Protein AF-A0A925D6T6-F1 (afdb_monomer_lite)

pLDDT: mean 93.64, std 7.79, range [39.62, 98.44]

Sequence (193 aa):
DYVAMVPNRDTLIVTGTEDEHGLEIMAKIAEDSHDKPRPISTVALRLEGDEWMPWLPPRSSPSFAKLHELRLRTVGAEYNDQKELLDEVHAATKAGLYVAQFNAMQNKASGQVTSYSVWSEGLDILLPQTDSIFFFRPKGAKEGEIVAGGSWDHVQQIVGNLMEPTGTYPERYLVRDFPSDYQLEAIGRQIEP

Secondary structure (DSSP, 8-state):
-EEEEEEETTEEEEEETT-HHHHHHHHHHHHHHHTSSSEEEEEEEEEETTEEEE----TTSTTHHHHHHHHHHHHHHHHHHHHHHHHHHHHHHT---EEPPPEEEE-TTT--EEEEEEEETT--EEEEP-SEEEEEEE-SSS-EEEEEEEEHHHHHHHHGGG-EE-S-SS-EEEE-SPPPHHHHHHH-B----

Structure (mmCIF, N/CA/C/O backbone):
data_AF-A0A925D6T6-F1
#
_entry.id   AF-A0A925D6T6-F1
#
loop_
_atom_site.group_PDB
_atom_site.id
_atom_site.type_symbol
_atom_site.label_atom_id
_atom_site.label_alt_id
_atom_site.label_comp_id
_atom_site.label_asym_id
_atom_site.label_entity_id
_atom_site.label_seq_id
_atom_site.pdbx_PDB_ins_code
_atom_site.Cartn_x
_atom_site.Cartn_y
_atom_site.Cartn_z
_atom_site.occupancy
_atom_site.B_iso_or_equiv
_atom_site.auth_seq_id
_atom_site.auth_comp_id
_atom_site.auth_asym_id
_atom_site.auth_atom_id
_atom_site.pdbx_PDB_model_num
ATOM 1 N N . ASP A 1 1 ? -20.822 -7.751 12.364 1.00 88.69 1 ASP A N 1
ATOM 2 C CA . ASP A 1 1 ? -19.677 -8.681 12.271 1.00 88.69 1 ASP A CA 1
ATOM 3 C C . ASP A 1 1 ? -18.636 -8.365 13.327 1.00 88.69 1 ASP A C 1
ATOM 5 O O . ASP A 1 1 ? -18.693 -7.288 13.920 1.00 88.69 1 ASP A O 1
ATOM 9 N N . TYR A 1 2 ? -17.714 -9.293 13.580 1.00 93.12 2 TYR A N 1
ATOM 10 C CA . TYR A 1 2 ? -16.589 -9.061 14.485 1.00 93.12 2 TYR A CA 1
ATOM 11 C C . TYR A 1 2 ? -15.352 -8.634 13.707 1.00 93.12 2 TYR A C 1
ATOM 13 O O . TYR A 1 2 ? -15.061 -9.165 12.633 1.00 93.12 2 TYR A O 1
ATOM 21 N N . VAL A 1 3 ? -14.616 -7.700 14.295 1.00 96.88 3 VAL A N 1
ATOM 22 C CA . VAL A 1 3 ? -13.279 -7.311 13.864 1.00 96.88 3 VAL A CA 1
ATOM 23 C C . VAL A 1 3 ? -12.301 -7.577 14.999 1.00 96.88 3 VAL A C 1
ATOM 25 O O . VAL A 1 3 ? -12.633 -7.382 16.171 1.00 96.88 3 VAL A O 1
ATOM 28 N N . ALA A 1 4 ? -11.112 -8.055 14.655 1.00 97.62 4 ALA A N 1
ATOM 29 C CA . ALA A 1 4 ? -10.051 -8.370 15.593 1.00 97.62 4 ALA A CA 1
ATOM 30 C C . ALA A 1 4 ? -8.719 -7.739 15.173 1.00 97.62 4 ALA A C 1
ATOM 32 O O . ALA A 1 4 ? -8.470 -7.497 13.992 1.00 97.62 4 ALA A O 1
ATOM 33 N N . MET A 1 5 ? -7.846 -7.504 16.151 1.00 97.75 5 MET A N 1
ATOM 34 C CA . MET A 1 5 ? -6.446 -7.131 15.938 1.00 97.75 5 MET A CA 1
ATOM 35 C C . MET A 1 5 ? -5.533 -7.860 16.913 1.00 97.75 5 MET A C 1
ATOM 37 O O . MET A 1 5 ? -5.892 -8.071 18.076 1.00 97.75 5 MET A O 1
ATOM 41 N N . VAL A 1 6 ? -4.318 -8.153 16.450 1.00 96.69 6 VAL A N 1
ATOM 42 C CA . VAL A 1 6 ? -3.239 -8.735 17.257 1.00 96.69 6 VAL A CA 1
ATOM 43 C C . VAL A 1 6 ? -1.991 -7.848 17.130 1.00 96.69 6 VAL A C 1
ATOM 45 O O . VAL A 1 6 ? -1.026 -8.223 16.466 1.00 96.69 6 VAL A O 1
ATOM 48 N N . PRO A 1 7 ? -1.991 -6.639 17.726 1.00 96.62 7 PRO A N 1
ATOM 49 C CA . PRO A 1 7 ? -0.886 -5.679 17.602 1.00 96.62 7 PRO A CA 1
ATOM 50 C C . PRO A 1 7 ? 0.411 -6.174 18.256 1.00 96.62 7 PRO A C 1
ATOM 52 O O . PRO A 1 7 ? 1.504 -5.775 17.855 1.00 96.62 7 PRO A O 1
ATOM 55 N N . ASN A 1 8 ? 0.295 -7.058 19.251 1.00 95.31 8 ASN A N 1
ATOM 56 C CA . ASN A 1 8 ? 1.407 -7.670 19.968 1.00 95.31 8 ASN A CA 1
ATOM 57 C C . ASN A 1 8 ? 1.019 -9.089 20.422 1.00 95.31 8 ASN A C 1
ATOM 59 O O . ASN A 1 8 ? -0.161 -9.412 20.544 1.00 95.31 8 ASN A O 1
ATOM 63 N N . ARG A 1 9 ? 2.007 -9.938 20.713 1.00 92.88 9 ARG A N 1
ATOM 64 C CA . ARG A 1 9 ? 1.826 -11.361 21.069 1.00 92.88 9 ARG A CA 1
ATOM 65 C C . ARG A 1 9 ? 0.975 -11.618 22.316 1.00 92.88 9 ARG A C 1
ATOM 67 O O . ARG A 1 9 ? 0.532 -12.740 22.527 1.00 92.88 9 ARG A O 1
ATOM 74 N N . ASP A 1 10 ? 0.833 -10.618 23.177 1.00 93.69 10 ASP A N 1
ATOM 75 C CA . ASP A 1 10 ? 0.100 -10.679 24.443 1.00 93.69 10 ASP A CA 1
ATOM 76 C C . ASP A 1 10 ? -1.216 -9.888 24.404 1.00 93.69 10 ASP A C 1
ATOM 78 O O . ASP A 1 10 ? -1.888 -9.761 25.426 1.00 93.69 10 ASP A O 1
ATOM 82 N N . THR A 1 11 ? -1.584 -9.357 23.235 1.00 95.81 11 THR A N 1
ATOM 83 C CA . THR A 1 11 ? -2.709 -8.439 23.078 1.00 95.81 11 THR A CA 1
ATOM 84 C C . THR A 1 11 ? -3.598 -8.897 21.923 1.00 95.81 11 THR A C 1
ATOM 86 O O . THR A 1 11 ? -3.211 -8.806 20.762 1.00 95.81 11 THR A O 1
ATOM 89 N N . LEU A 1 12 ? -4.809 -9.355 22.249 1.00 96.56 12 LEU A N 1
ATOM 90 C CA . LEU A 1 12 ? -5.902 -9.593 21.302 1.00 96.56 12 LEU A CA 1
ATOM 91 C C . LEU A 1 12 ? -7.033 -8.618 21.623 1.00 96.56 12 LEU A C 1
ATOM 93 O O . LEU A 1 12 ? -7.502 -8.565 22.759 1.00 96.56 12 LEU A O 1
ATOM 97 N N . ILE A 1 13 ? -7.479 -7.872 20.618 1.00 97.44 13 ILE A N 1
ATOM 98 C CA . ILE A 1 13 ? -8.589 -6.925 20.738 1.00 97.44 13 ILE A CA 1
ATOM 99 C C . ILE A 1 13 ? -9.694 -7.390 19.802 1.00 97.44 13 ILE A C 1
ATOM 101 O O . ILE A 1 13 ? -9.408 -7.724 18.654 1.00 97.44 13 ILE A O 1
ATOM 105 N N . VAL A 1 14 ? -10.942 -7.394 20.270 1.00 97.12 14 VAL A N 1
ATOM 106 C CA . VAL A 1 14 ? -12.117 -7.747 19.465 1.00 97.12 14 VAL A CA 1
ATOM 107 C C . VAL A 1 14 ? -13.217 -6.724 19.722 1.00 97.12 14 VAL A C 1
ATOM 109 O O . VAL A 1 14 ? -13.480 -6.384 20.873 1.00 97.12 14 VAL A O 1
ATOM 112 N N . THR A 1 15 ? -13.860 -6.245 18.659 1.00 97.25 15 THR A N 1
ATOM 113 C CA . THR A 1 15 ? -15.058 -5.396 18.739 1.00 97.25 15 THR A CA 1
ATOM 114 C C . THR A 1 15 ? -16.014 -5.687 17.574 1.00 97.25 15 THR A C 1
ATOM 116 O O . THR A 1 15 ? -15.748 -6.560 16.743 1.00 97.25 15 THR A O 1
ATOM 119 N N . GLY A 1 16 ? -17.155 -4.999 17.526 1.00 95.56 16 GLY A N 1
ATOM 120 C CA . GLY A 1 16 ? -18.088 -5.042 16.403 1.00 95.56 16 GLY A CA 1
ATOM 121 C C . GLY A 1 16 ? -17.706 -4.064 15.290 1.00 95.56 16 GLY A C 1
ATOM 122 O O . GLY A 1 16 ? -17.254 -2.956 15.556 1.00 95.56 16 GLY A O 1
ATOM 123 N N . THR A 1 17 ? -17.959 -4.434 14.035 1.00 95.44 17 THR A N 1
ATOM 124 C CA . THR A 1 17 ? -17.740 -3.553 12.866 1.00 95.44 17 THR A CA 1
ATOM 125 C C . THR A 1 17 ? -18.601 -2.285 12.867 1.00 95.44 17 THR A C 1
ATOM 127 O O . THR A 1 17 ? -18.295 -1.350 12.137 1.00 95.44 17 THR A O 1
ATOM 130 N N . GLU A 1 18 ? -19.677 -2.263 13.656 1.00 94.75 18 GLU A N 1
ATOM 131 C CA . GLU A 1 18 ? -20.600 -1.127 13.812 1.00 94.75 18 GLU A CA 1
ATOM 132 C C . GLU A 1 18 ? -20.435 -0.406 15.164 1.00 94.75 18 GLU A C 1
ATOM 134 O O . GLU A 1 18 ? -21.135 0.566 15.441 1.00 94.75 18 GLU A O 1
ATOM 139 N N . ASP A 1 19 ? -19.519 -0.871 16.021 1.00 96.56 19 ASP A N 1
ATOM 140 C CA . ASP A 1 19 ? -19.234 -0.247 17.313 1.00 96.56 19 ASP A CA 1
ATOM 141 C C . ASP A 1 19 ? -18.120 0.792 17.156 1.00 96.56 19 ASP A C 1
ATOM 143 O O . ASP A 1 19 ? -16.947 0.511 17.394 1.00 96.56 19 ASP A O 1
ATOM 147 N N . GLU A 1 20 ? -18.485 2.004 16.734 1.00 96.38 20 GLU A N 1
ATOM 148 C CA . GLU A 1 20 ? -17.524 3.091 16.494 1.00 96.38 20 GLU A CA 1
ATOM 149 C C . GLU A 1 20 ? -16.677 3.434 17.727 1.00 96.38 20 GLU A C 1
ATOM 151 O O . GLU A 1 20 ? -15.479 3.685 17.605 1.00 96.38 20 GLU A O 1
ATOM 156 N N . HIS A 1 21 ? -17.258 3.389 18.929 1.00 96.88 21 HIS A N 1
ATOM 157 C CA . HIS A 1 21 ? -16.487 3.632 20.146 1.00 96.88 21 HIS A CA 1
ATOM 158 C C . HIS A 1 21 ? -15.506 2.486 20.422 1.00 96.88 21 HIS A C 1
ATOM 160 O O . HIS A 1 21 ? -14.351 2.711 20.787 1.00 96.88 21 HIS A O 1
ATOM 166 N N . GLY A 1 22 ? -15.939 1.246 20.193 1.00 97.75 22 GLY A N 1
ATOM 167 C CA . GLY A 1 22 ? -15.068 0.082 20.253 1.00 97.75 22 GLY A CA 1
ATOM 168 C C . GLY A 1 22 ? -13.936 0.128 19.220 1.00 97.75 22 GLY A C 1
ATOM 169 O O . GLY A 1 22 ? -12.813 -0.251 19.549 1.00 97.75 22 GLY A O 1
ATOM 170 N N . LEU A 1 23 ? -14.190 0.618 18.001 1.00 98.00 23 LEU A N 1
ATOM 171 C CA . LEU A 1 23 ? -13.171 0.796 16.958 1.00 98.00 23 LEU A CA 1
ATOM 172 C C . LEU A 1 23 ? -12.134 1.859 17.344 1.00 98.00 23 LEU A C 1
ATOM 174 O O . LEU A 1 23 ? -10.936 1.643 17.155 1.00 98.00 23 LEU A O 1
ATOM 178 N N . GLU A 1 24 ? -12.573 2.969 17.938 1.00 97.31 24 GLU A N 1
ATOM 179 C CA . GLU A 1 24 ? -11.687 4.011 18.464 1.00 97.31 24 GLU A CA 1
ATOM 180 C C . GLU A 1 24 ? -10.768 3.460 19.570 1.00 97.31 24 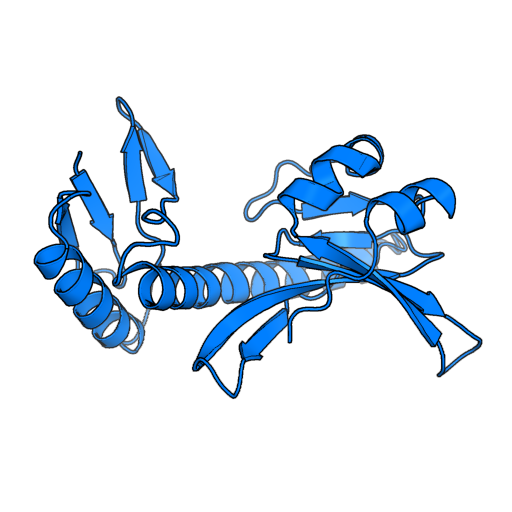GLU A C 1
ATOM 182 O O . GLU A 1 24 ? -9.545 3.631 19.524 1.00 97.31 24 GLU A O 1
ATOM 187 N N . ILE A 1 25 ? -11.340 2.737 20.541 1.00 97.62 25 ILE A N 1
ATOM 188 C CA . ILE A 1 25 ? -10.578 2.083 21.614 1.00 97.62 25 ILE A CA 1
ATOM 189 C C . ILE A 1 25 ? -9.607 1.052 21.031 1.00 97.62 25 ILE A C 1
ATOM 191 O O . ILE A 1 25 ? -8.443 1.005 21.434 1.00 97.62 25 ILE A O 1
ATOM 195 N N . MET A 1 26 ? -10.060 0.242 20.071 1.00 98.00 26 MET A N 1
ATOM 196 C CA . MET A 1 26 ? -9.231 -0.755 19.403 1.00 98.00 26 MET A CA 1
ATOM 197 C C . MET A 1 26 ? -8.020 -0.113 18.728 1.00 98.00 26 MET A C 1
ATOM 199 O O . MET A 1 26 ? -6.899 -0.568 18.950 1.00 98.00 26 MET A O 1
ATOM 203 N N . ALA A 1 27 ? -8.222 0.961 17.962 1.00 97.31 27 ALA A N 1
ATOM 204 C CA . ALA A 1 27 ? -7.141 1.675 17.295 1.00 97.31 27 ALA A CA 1
ATOM 205 C C . ALA A 1 27 ? -6.117 2.232 18.299 1.00 97.31 27 ALA A C 1
ATOM 207 O O . ALA A 1 27 ? -4.910 2.100 18.095 1.00 97.31 27 ALA A O 1
ATOM 208 N N . LYS A 1 28 ? -6.587 2.793 19.420 1.00 96.75 28 LYS A N 1
ATOM 209 C CA . LYS A 1 28 ? -5.717 3.309 20.485 1.00 96.75 28 LYS A CA 1
ATOM 210 C C . LYS A 1 28 ? -4.879 2.207 21.142 1.00 96.75 28 LYS A C 1
ATOM 212 O O . LYS A 1 28 ? -3.664 2.340 21.239 1.00 96.75 28 LYS A O 1
ATOM 217 N N . ILE A 1 29 ? -5.507 1.108 21.569 1.00 97.19 29 ILE A N 1
ATOM 218 C CA . ILE A 1 29 ? -4.793 -0.013 22.208 1.00 97.19 29 ILE A CA 1
ATOM 219 C C . ILE A 1 29 ? -3.803 -0.647 21.224 1.00 97.19 29 ILE A C 1
ATOM 221 O O . ILE A 1 29 ? -2.714 -1.060 21.632 1.00 97.19 29 ILE A O 1
ATOM 225 N N . ALA A 1 30 ? -4.170 -0.729 19.941 1.00 97.12 30 ALA A N 1
ATOM 226 C CA . ALA A 1 30 ? -3.310 -1.263 18.897 1.00 97.12 30 ALA A CA 1
ATOM 227 C C . ALA A 1 30 ? -2.051 -0.420 18.692 1.00 97.12 30 ALA A C 1
ATOM 229 O O . ALA A 1 30 ? -0.963 -0.989 18.663 1.00 97.12 30 ALA A O 1
ATOM 230 N N . GLU A 1 31 ? -2.183 0.906 18.629 1.00 95.56 31 GLU A N 1
ATOM 231 C CA . GLU A 1 31 ? -1.042 1.823 18.581 1.00 95.56 31 GLU A CA 1
ATOM 232 C C . GLU A 1 31 ? -0.125 1.643 19.799 1.00 95.56 31 GLU A C 1
ATOM 234 O O . GLU A 1 31 ? 1.043 1.289 19.641 1.00 95.56 31 GLU A O 1
ATOM 239 N N . ASP A 1 32 ? -0.678 1.763 21.009 1.00 95.25 32 ASP A N 1
ATOM 240 C CA . ASP A 1 32 ? 0.089 1.669 22.259 1.00 95.25 32 ASP A CA 1
ATOM 241 C C . ASP A 1 32 ? 0.795 0.306 22.421 1.00 95.25 32 ASP A C 1
ATOM 243 O O . ASP A 1 32 ? 1.836 0.186 23.073 1.00 95.25 32 ASP A O 1
ATOM 247 N N . SER A 1 33 ? 0.211 -0.764 21.875 1.00 93.81 33 SER A N 1
ATOM 248 C CA . SER A 1 33 ? 0.763 -2.120 21.975 1.00 93.81 33 SER A CA 1
ATOM 249 C C . SER A 1 33 ? 1.781 -2.436 20.884 1.00 93.81 33 SER A C 1
ATOM 251 O O . SER A 1 33 ? 2.671 -3.257 21.117 1.00 93.81 33 SER A O 1
ATOM 253 N N . HIS A 1 34 ? 1.679 -1.792 19.723 1.00 91.19 34 HIS A N 1
ATOM 254 C CA . H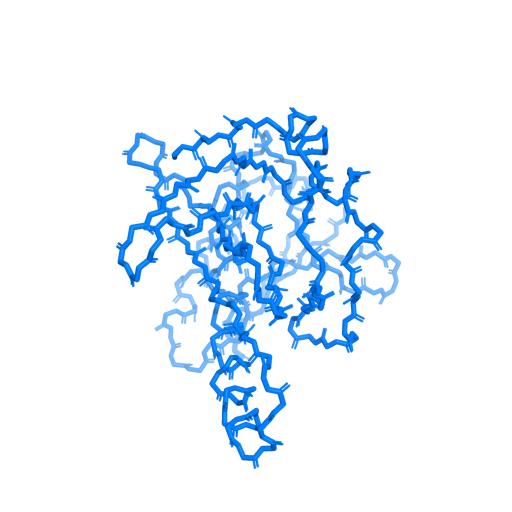IS A 1 34 ? 2.637 -1.940 18.631 1.00 91.19 34 HIS A CA 1
ATOM 255 C C . HIS A 1 34 ? 3.987 -1.282 18.954 1.00 91.19 34 HIS A C 1
ATOM 257 O O . HIS A 1 34 ? 5.028 -1.794 18.557 1.00 91.19 34 HIS A O 1
ATOM 263 N N . ASP A 1 35 ? 3.992 -0.219 19.762 1.00 90.94 35 ASP A N 1
ATOM 264 C CA . ASP A 1 35 ? 5.226 0.439 20.218 1.00 90.94 35 ASP A CA 1
ATOM 265 C C . ASP A 1 35 ? 6.017 -0.393 21.251 1.00 90.94 35 ASP A C 1
ATOM 267 O O . ASP A 1 35 ? 7.153 -0.068 21.615 1.00 90.94 35 ASP A O 1
ATOM 271 N N . LYS A 1 36 ? 5.439 -1.496 21.741 1.00 92.38 36 LYS A N 1
ATOM 272 C CA . LYS A 1 36 ? 6.116 -2.433 22.646 1.00 92.38 36 LYS A CA 1
ATOM 273 C C . LYS A 1 36 ? 7.005 -3.405 21.857 1.00 92.38 36 LYS A C 1
ATOM 275 O O . LYS A 1 36 ? 6.734 -3.698 20.696 1.00 92.38 36 LYS A O 1
ATOM 280 N N . PRO A 1 37 ? 8.039 -3.999 22.487 1.00 91.44 37 PRO A N 1
ATOM 281 C CA . PRO A 1 37 ? 8.914 -4.952 21.811 1.00 91.44 37 PRO A CA 1
ATOM 282 C C . PRO A 1 37 ? 8.155 -6.121 21.172 1.00 91.44 37 PRO A C 1
ATOM 284 O O . PRO A 1 37 ? 7.259 -6.694 21.794 1.00 91.44 37 PRO A O 1
ATOM 287 N N . ARG A 1 38 ? 8.620 -6.540 19.988 1.00 88.12 38 ARG A N 1
ATOM 288 C CA . ARG A 1 38 ? 8.058 -7.645 19.188 1.00 88.12 38 ARG A CA 1
ATOM 289 C C . ARG A 1 38 ? 6.590 -7.406 18.781 1.00 88.12 38 ARG A C 1
ATOM 291 O O . ARG A 1 38 ? 5.737 -8.228 19.133 1.00 88.12 38 ARG A O 1
ATOM 298 N N . PRO A 1 39 ? 6.293 -6.302 18.071 1.00 93.06 39 PRO A N 1
ATOM 299 C CA . PRO A 1 39 ? 4.977 -6.119 17.473 1.00 93.06 39 PRO A CA 1
ATOM 300 C C . PRO A 1 39 ? 4.658 -7.247 16.485 1.00 93.06 39 PRO A C 1
ATOM 302 O O . PRO A 1 39 ? 5.567 -7.904 15.976 1.00 93.06 39 PRO A O 1
ATOM 305 N N . ILE A 1 40 ? 3.366 -7.468 16.234 1.00 94.12 40 ILE A N 1
ATOM 306 C CA . ILE A 1 40 ? 2.891 -8.427 15.226 1.00 94.12 40 ILE A CA 1
ATOM 307 C C . ILE A 1 40 ? 2.229 -7.673 14.073 1.00 94.12 40 ILE A C 1
ATOM 309 O O . ILE A 1 40 ? 2.868 -7.450 13.055 1.00 94.12 40 ILE A O 1
ATOM 313 N N . SER A 1 41 ? 0.966 -7.263 14.210 1.00 95.50 41 SER A N 1
ATOM 314 C CA . SER A 1 41 ? 0.241 -6.603 13.123 1.00 95.50 41 SER A CA 1
ATOM 315 C C . SER A 1 41 ? -0.855 -5.698 13.659 1.00 95.50 41 SER A C 1
ATOM 317 O O . SER A 1 41 ? -1.675 -6.089 14.488 1.00 95.50 41 SER A O 1
ATOM 319 N N . THR A 1 42 ? -0.897 -4.480 13.140 1.00 96.50 42 THR A N 1
ATOM 320 C CA . THR A 1 42 ? -1.954 -3.497 13.396 1.00 96.50 42 THR A CA 1
ATOM 321 C C . THR A 1 42 ? -2.997 -3.467 12.277 1.00 96.50 42 THR A C 1
ATOM 323 O O . THR A 1 42 ? -3.773 -2.518 12.174 1.00 96.50 42 THR A O 1
ATOM 326 N N . VAL A 1 43 ? -3.033 -4.499 11.428 1.00 97.50 43 VAL A N 1
ATOM 327 C CA . VAL A 1 43 ? -4.092 -4.689 10.432 1.00 97.50 43 VAL A CA 1
ATOM 328 C C . VAL A 1 43 ? -5.337 -5.234 11.128 1.00 97.50 43 VAL A C 1
ATOM 330 O O . VAL A 1 43 ? -5.296 -6.292 11.756 1.00 97.50 43 VAL A O 1
ATOM 333 N N . ALA A 1 44 ? -6.451 -4.515 11.003 1.00 97.81 44 ALA A N 1
ATOM 334 C CA . ALA A 1 44 ? -7.751 -5.003 11.441 1.00 97.81 44 ALA A CA 1
ATOM 335 C C . ALA A 1 44 ? -8.218 -6.148 10.536 1.00 97.81 44 ALA A C 1
ATOM 337 O O . ALA A 1 44 ? -8.146 -6.047 9.310 1.00 97.81 44 ALA A O 1
ATOM 338 N N . LEU A 1 45 ? -8.710 -7.225 11.143 1.00 97.69 45 LEU A N 1
ATOM 339 C CA . LEU A 1 45 ? -9.216 -8.399 10.443 1.00 97.69 45 LEU A CA 1
ATOM 340 C C . LEU A 1 45 ? -10.706 -8.550 10.725 1.00 97.69 45 LEU A C 1
ATOM 342 O O . LEU A 1 45 ? -11.096 -8.609 11.889 1.00 97.69 45 LEU A O 1
ATOM 346 N N . ARG A 1 46 ? -11.538 -8.634 9.689 1.00 97.06 46 ARG A N 1
ATOM 347 C CA . ARG A 1 46 ? -12.963 -8.961 9.813 1.00 97.06 46 ARG A CA 1
ATOM 348 C C . ARG A 1 46 ? -13.167 -10.447 9.555 1.00 97.06 46 ARG A C 1
ATOM 350 O O . ARG A 1 46 ? -12.560 -10.998 8.642 1.00 97.06 46 ARG A O 1
ATOM 357 N N . LEU A 1 47 ? -14.033 -11.077 10.344 1.00 92.12 47 LEU A N 1
ATOM 358 C CA . LEU A 1 47 ? -14.455 -12.451 10.088 1.00 92.12 47 LEU A CA 1
ATOM 359 C C . LEU A 1 47 ? -15.477 -12.470 8.941 1.00 92.12 47 LEU A C 1
ATOM 361 O O . LEU A 1 47 ? -16.575 -11.928 9.082 1.00 92.12 47 LEU A O 1
ATOM 365 N N . GLU A 1 48 ? -15.115 -13.093 7.823 1.00 90.50 48 GLU A N 1
ATOM 366 C CA . GLU A 1 48 ? -15.971 -13.327 6.659 1.00 90.50 48 GLU A CA 1
ATOM 367 C C . GLU A 1 48 ? -16.153 -14.837 6.474 1.00 90.50 48 GLU A C 1
ATOM 369 O O . GLU A 1 48 ? -15.246 -15.542 6.043 1.00 90.50 48 GLU A O 1
ATOM 374 N N . GLY A 1 49 ? -17.327 -15.355 6.852 1.00 88.38 49 GLY A N 1
ATOM 375 C CA . GLY A 1 49 ? -17.529 -16.803 6.936 1.00 88.38 49 GLY A CA 1
ATOM 376 C C . GLY A 1 49 ? -16.671 -17.410 8.049 1.00 88.38 49 GLY A C 1
ATOM 377 O O . GLY A 1 49 ? -16.888 -17.113 9.224 1.00 88.38 49 GLY A O 1
ATOM 378 N N . ASP A 1 50 ? -15.723 -18.265 7.677 1.00 90.31 50 ASP A N 1
ATOM 379 C CA . ASP A 1 50 ? -14.730 -18.895 8.553 1.00 90.31 50 ASP A CA 1
ATOM 380 C C . ASP A 1 50 ? -13.308 -18.324 8.388 1.00 90.31 50 ASP A C 1
ATOM 382 O O . ASP A 1 50 ? -12.390 -18.765 9.084 1.00 90.31 50 ASP A O 1
ATOM 386 N N . GLU A 1 51 ? -13.126 -17.306 7.539 1.00 93.31 51 GLU A N 1
ATOM 387 C CA . GLU A 1 51 ? -11.826 -16.695 7.255 1.00 93.31 51 GLU A CA 1
ATOM 388 C C . GLU A 1 51 ? -11.698 -15.280 7.840 1.00 93.31 51 GLU A C 1
ATOM 390 O O . GLU A 1 51 ? -12.636 -14.480 7.850 1.00 93.31 51 GLU A O 1
ATOM 395 N N . TRP A 1 52 ? -10.502 -14.955 8.340 1.00 93.69 52 TRP A N 1
ATOM 396 C CA . TRP A 1 52 ? -10.162 -13.614 8.817 1.00 93.69 52 TRP A CA 1
ATOM 397 C C . TRP A 1 52 ? -9.492 -12.820 7.700 1.00 93.69 52 TRP A C 1
ATOM 399 O O . TRP A 1 52 ? -8.359 -13.113 7.323 1.00 93.69 52 TRP A O 1
ATOM 409 N N . MET A 1 53 ? -10.175 -11.785 7.216 1.00 94.69 53 MET A N 1
ATOM 410 C CA . MET A 1 53 ? -9.743 -10.994 6.065 1.00 94.69 53 MET A CA 1
ATOM 411 C C . MET A 1 53 ? -9.333 -9.577 6.481 1.00 94.69 53 MET A C 1
ATOM 413 O O . MET A 1 53 ? -10.011 -8.979 7.323 1.00 94.69 53 MET A O 1
ATOM 417 N N . PRO A 1 54 ? -8.258 -8.999 5.904 1.00 95.44 54 PRO A N 1
ATOM 418 C CA . PRO A 1 54 ? -7.916 -7.594 6.104 1.00 95.44 54 PRO A CA 1
ATOM 419 C C . PRO A 1 54 ? -9.107 -6.680 5.829 1.00 95.44 54 PRO A C 1
ATOM 421 O O . PRO A 1 54 ? -9.769 -6.793 4.800 1.00 95.44 54 PRO A O 1
ATOM 424 N N . TRP A 1 55 ? -9.365 -5.755 6.746 1.00 96.62 55 TRP A N 1
ATOM 425 C CA . TRP A 1 55 ? -10.557 -4.924 6.705 1.00 96.62 55 TRP A CA 1
ATOM 426 C C . TRP A 1 55 ? -10.272 -3.494 7.155 1.00 96.62 55 TRP A C 1
ATOM 428 O O . TRP A 1 55 ? -9.424 -3.232 8.007 1.00 96.62 55 TRP A O 1
ATOM 438 N N . LEU A 1 56 ? -11.023 -2.559 6.582 1.00 96.69 56 LEU A N 1
ATOM 439 C CA . LEU A 1 56 ? -11.128 -1.177 7.028 1.00 96.69 56 LEU A CA 1
ATOM 440 C C . LEU A 1 56 ? -12.613 -0.799 7.067 1.00 96.69 56 LEU A C 1
ATOM 442 O O . LEU A 1 56 ? -13.381 -1.288 6.231 1.00 96.69 56 LEU A O 1
ATOM 446 N N . PRO A 1 57 ? -13.032 0.089 7.984 1.00 96.31 57 PRO A N 1
ATOM 447 C CA . PRO A 1 57 ? -14.382 0.630 7.937 1.00 96.31 57 PRO A CA 1
ATOM 448 C C . PRO A 1 57 ? -14.583 1.482 6.669 1.00 96.31 57 PRO A C 1
ATOM 450 O O . PRO A 1 57 ? -13.618 1.816 5.976 1.00 96.31 57 PRO A O 1
ATOM 453 N N . PRO A 1 58 ? -15.824 1.881 6.343 1.00 94.50 58 PRO A N 1
ATOM 454 C CA . PRO A 1 58 ? -16.066 2.844 5.273 1.00 94.50 58 PRO A CA 1
ATOM 455 C C . PRO A 1 58 ? -15.248 4.127 5.469 1.00 94.50 58 PRO A C 1
ATOM 457 O O . PRO A 1 58 ? -15.069 4.576 6.598 1.00 94.50 58 PRO A O 1
ATOM 460 N N . ARG A 1 59 ? -14.823 4.783 4.378 1.00 91.12 59 ARG A N 1
ATOM 461 C CA . ARG A 1 59 ? -14.056 6.050 4.434 1.00 91.12 59 ARG A CA 1
ATOM 462 C C . ARG A 1 59 ? -14.757 7.174 5.210 1.00 91.12 59 ARG A C 1
ATOM 464 O O . ARG A 1 59 ? -14.097 8.102 5.659 1.00 91.12 59 ARG A O 1
ATOM 471 N N . SER A 1 60 ? -16.081 7.097 5.350 1.00 91.62 60 SER A N 1
ATOM 472 C CA . SER A 1 60 ? -16.898 8.025 6.137 1.00 91.62 60 SER A CA 1
ATOM 473 C C . SER A 1 60 ? -16.868 7.764 7.648 1.00 91.62 60 SER A C 1
ATOM 475 O O . SER A 1 60 ? -17.380 8.588 8.401 1.00 91.62 60 SER A O 1
ATOM 477 N N . SER A 1 61 ? -16.334 6.624 8.098 1.00 93.69 61 SER A N 1
ATOM 478 C CA . SER A 1 61 ? -16.211 6.292 9.520 1.00 93.69 61 SER A CA 1
ATOM 479 C C . SER A 1 61 ? -15.163 7.189 10.191 1.00 93.69 61 SER A C 1
ATOM 481 O O . SER A 1 61 ? -14.073 7.365 9.634 1.00 93.69 61 SER A O 1
ATOM 483 N N . PRO A 1 62 ? -15.427 7.704 11.407 1.00 93.38 62 PRO A N 1
ATOM 484 C CA . PRO A 1 62 ? -14.434 8.434 12.197 1.00 93.38 62 PRO A CA 1
ATOM 485 C C . PRO A 1 62 ? -13.149 7.628 12.435 1.00 93.38 62 PRO A C 1
ATOM 487 O O . PRO A 1 62 ? -12.051 8.184 12.442 1.00 93.38 62 PRO A O 1
ATOM 490 N N . SER A 1 63 ? -13.280 6.307 12.570 1.00 95.44 63 SER A N 1
ATOM 491 C CA . SER A 1 63 ? -12.170 5.393 12.844 1.00 95.44 63 SER A CA 1
ATOM 492 C C . SER A 1 63 ? -11.300 5.102 11.613 1.00 95.44 63 SER A C 1
ATOM 494 O O . SER A 1 63 ? -10.184 4.597 11.756 1.00 95.44 63 SER A O 1
ATOM 496 N N . PHE A 1 64 ? -11.769 5.435 10.400 1.00 95.56 64 PHE A N 1
ATOM 497 C CA . PHE A 1 64 ? -11.090 5.079 9.149 1.00 95.56 64 PHE A CA 1
ATOM 498 C C . PHE A 1 64 ? -9.654 5.586 9.094 1.00 95.56 64 PHE A C 1
ATOM 500 O O . PHE A 1 64 ? -8.741 4.806 8.838 1.00 95.56 64 PHE A O 1
ATOM 507 N N . ALA A 1 65 ? -9.441 6.881 9.343 1.00 94.50 65 ALA A N 1
ATOM 508 C CA . ALA A 1 65 ? -8.127 7.494 9.174 1.00 94.50 65 ALA A CA 1
ATOM 509 C C . ALA A 1 65 ? -7.070 6.823 10.063 1.00 94.50 65 ALA A C 1
ATOM 511 O O . ALA A 1 65 ? -5.974 6.520 9.593 1.00 94.50 65 ALA A O 1
ATOM 512 N N . LYS A 1 66 ? -7.424 6.532 11.322 1.00 95.94 66 LYS A N 1
ATOM 513 C CA . LYS A 1 66 ? -6.500 5.911 12.272 1.00 95.94 66 LYS A CA 1
ATOM 514 C C . LYS A 1 66 ? -6.240 4.440 11.956 1.00 95.94 66 LYS A C 1
ATOM 516 O O . LYS A 1 66 ? -5.096 3.998 11.992 1.00 95.94 66 LYS A O 1
ATOM 521 N N . LEU A 1 67 ? -7.284 3.684 11.620 1.00 97.19 67 LEU A N 1
ATOM 522 C CA . LEU A 1 67 ? -7.152 2.272 11.250 1.00 97.19 67 LEU A CA 1
ATOM 523 C C . LEU A 1 67 ? -6.377 2.094 9.940 1.00 97.19 67 LEU A C 1
ATOM 525 O O . LEU A 1 67 ? -5.576 1.169 9.814 1.00 97.19 67 LEU A O 1
ATOM 529 N N . HIS A 1 68 ? -6.565 3.009 8.989 1.00 97.50 68 HIS A N 1
ATOM 530 C CA . HIS A 1 68 ? -5.796 3.040 7.752 1.00 97.50 68 HIS A CA 1
ATOM 531 C C . HIS A 1 68 ? -4.320 3.327 8.019 1.00 97.50 68 HIS A C 1
ATOM 533 O O . HIS A 1 68 ? -3.469 2.567 7.572 1.00 97.50 68 HIS A O 1
ATOM 539 N N . GLU A 1 69 ? -4.006 4.353 8.816 1.00 96.88 69 GLU A N 1
ATOM 540 C CA . GLU A 1 69 ? -2.631 4.653 9.237 1.00 96.88 69 GLU A CA 1
ATOM 541 C C . GLU A 1 69 ? -1.951 3.423 9.864 1.00 96.88 69 GLU A C 1
ATOM 543 O O . GLU A 1 69 ? -0.851 3.039 9.465 1.00 96.88 69 GLU A O 1
ATOM 548 N N . LEU A 1 70 ? -2.629 2.773 10.812 1.00 97.06 70 LEU A N 1
ATOM 549 C CA . LEU A 1 70 ? -2.150 1.563 11.475 1.00 97.06 70 LEU A CA 1
ATOM 550 C C . LEU A 1 70 ? -1.914 0.415 10.490 1.00 97.06 70 LEU A C 1
ATOM 552 O O . LEU A 1 70 ? -0.877 -0.247 10.562 1.00 97.06 70 LEU A O 1
ATOM 556 N N . ARG A 1 71 ? -2.821 0.198 9.534 1.00 97.38 71 ARG A N 1
ATOM 557 C CA . ARG A 1 71 ? -2.615 -0.773 8.454 1.00 97.38 71 ARG A CA 1
ATOM 558 C C . ARG A 1 71 ? -1.361 -0.436 7.645 1.00 97.38 71 ARG A C 1
ATOM 560 O O . ARG A 1 71 ? -0.556 -1.332 7.399 1.00 97.38 71 ARG A O 1
ATOM 567 N N . LEU A 1 72 ? -1.173 0.828 7.255 1.00 96.88 72 LEU A N 1
ATOM 568 C CA . LEU A 1 72 ? -0.014 1.258 6.465 1.00 96.88 72 LEU A CA 1
ATOM 569 C C . LEU A 1 72 ? 1.312 1.059 7.210 1.00 96.88 72 LEU A C 1
ATOM 571 O O . LEU A 1 72 ? 2.298 0.715 6.564 1.00 96.88 72 LEU A O 1
ATOM 575 N N . ARG A 1 73 ? 1.350 1.218 8.542 1.00 94.56 73 ARG A N 1
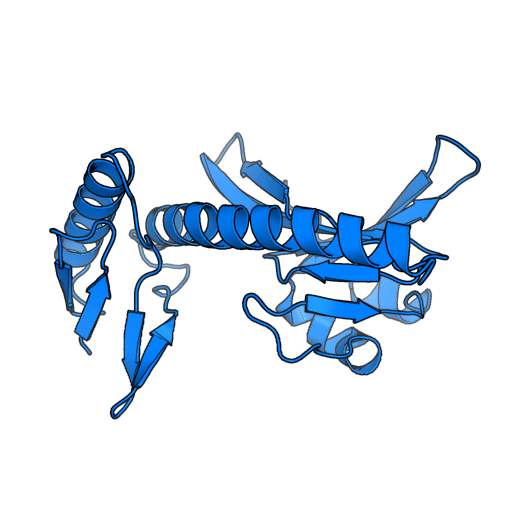ATOM 576 C CA . ARG A 1 73 ? 2.556 0.929 9.345 1.00 94.56 73 ARG A CA 1
ATOM 577 C C . ARG A 1 73 ? 2.992 -0.530 9.206 1.00 94.56 73 ARG A C 1
ATOM 579 O O . ARG A 1 73 ? 4.153 -0.787 8.905 1.00 94.56 73 ARG A O 1
ATOM 586 N N . THR A 1 74 ? 2.057 -1.469 9.372 1.00 95.38 74 THR A N 1
ATOM 587 C CA . THR A 1 74 ? 2.357 -2.904 9.236 1.00 95.38 74 THR A CA 1
ATOM 588 C C . THR A 1 74 ? 2.718 -3.248 7.792 1.00 95.38 74 THR A C 1
ATOM 590 O O . THR A 1 74 ? 3.792 -3.772 7.532 1.00 95.38 74 THR A O 1
ATOM 593 N N . VAL A 1 75 ? 1.853 -2.905 6.834 1.00 96.12 75 VAL A N 1
ATOM 594 C CA . VAL A 1 75 ? 2.051 -3.259 5.418 1.00 96.12 75 VAL A CA 1
ATOM 595 C C . VAL A 1 75 ? 3.326 -2.626 4.847 1.00 96.12 75 VAL A C 1
ATOM 597 O O . VAL A 1 75 ? 4.029 -3.258 4.064 1.00 96.12 75 VAL A O 1
ATOM 600 N N . GLY A 1 76 ? 3.656 -1.399 5.256 1.00 96.62 76 GLY A N 1
ATOM 601 C CA . GLY A 1 76 ? 4.887 -0.728 4.851 1.00 96.62 76 GLY A CA 1
ATOM 602 C C . GLY A 1 76 ? 6.147 -1.419 5.374 1.00 96.62 76 GLY A C 1
ATOM 603 O O . GLY A 1 76 ? 7.108 -1.544 4.620 1.00 96.62 76 GLY A O 1
ATOM 604 N N . ALA A 1 77 ? 6.140 -1.899 6.624 1.00 95.06 77 ALA A N 1
ATOM 605 C CA . ALA A 1 77 ? 7.246 -2.687 7.171 1.00 95.06 77 ALA A CA 1
ATOM 606 C C . ALA A 1 77 ? 7.441 -3.991 6.380 1.00 95.06 77 ALA A C 1
ATOM 608 O O . ALA A 1 77 ? 8.539 -4.253 5.901 1.00 95.06 77 ALA A O 1
ATOM 609 N N . GLU A 1 78 ? 6.357 -4.725 6.124 1.00 96.12 78 GLU A N 1
ATOM 610 C CA . GLU A 1 78 ? 6.392 -5.967 5.340 1.00 96.12 78 GLU A CA 1
ATOM 611 C C . GLU A 1 78 ? 6.925 -5.746 3.911 1.00 96.12 78 GLU A C 1
ATOM 613 O O . GLU A 1 78 ? 7.757 -6.511 3.424 1.00 96.12 78 GLU A O 1
ATOM 618 N N . TYR A 1 79 ? 6.508 -4.673 3.224 1.00 98.00 79 TYR A N 1
ATOM 619 C CA . TYR A 1 79 ? 7.050 -4.350 1.898 1.00 98.00 79 TYR A CA 1
ATOM 620 C C . TYR A 1 79 ? 8.531 -3.970 1.920 1.00 98.00 79 TYR A C 1
ATOM 622 O O . TYR A 1 79 ? 9.213 -4.222 0.921 1.00 98.00 79 TYR A O 1
ATOM 630 N N 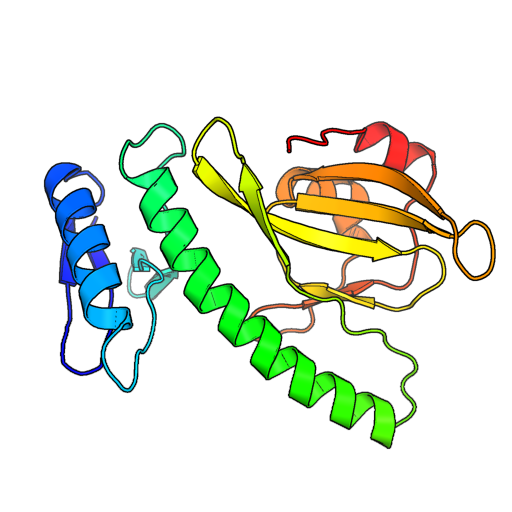. ASN A 1 80 ? 9.011 -3.337 2.995 1.00 96.44 80 ASN A N 1
ATOM 631 C CA . ASN A 1 80 ? 10.418 -2.974 3.147 1.00 96.44 80 ASN A CA 1
ATOM 632 C C . ASN A 1 80 ? 11.273 -4.224 3.363 1.00 96.44 80 ASN A C 1
ATOM 634 O O . ASN A 1 80 ? 12.205 -4.436 2.590 1.00 96.44 80 ASN A O 1
ATOM 638 N N . ASP A 1 81 ? 10.894 -5.087 4.306 1.00 95.75 81 ASP A N 1
ATOM 639 C CA . ASP A 1 81 ? 11.579 -6.360 4.566 1.00 95.75 81 ASP A CA 1
ATOM 640 C C . ASP A 1 81 ? 11.609 -7.227 3.297 1.00 95.75 81 ASP A C 1
ATOM 642 O O . ASP A 1 81 ? 12.646 -7.751 2.886 1.00 95.75 81 ASP A O 1
ATOM 646 N N . GLN A 1 82 ? 10.472 -7.312 2.598 1.00 96.75 82 GLN A N 1
ATOM 647 C CA . GLN A 1 82 ? 10.379 -8.015 1.322 1.00 96.75 82 GLN A CA 1
ATOM 648 C C . GLN A 1 82 ? 11.278 -7.385 0.246 1.00 96.75 82 GLN A C 1
ATOM 650 O O . GLN A 1 82 ? 11.902 -8.107 -0.533 1.00 96.75 82 GLN A O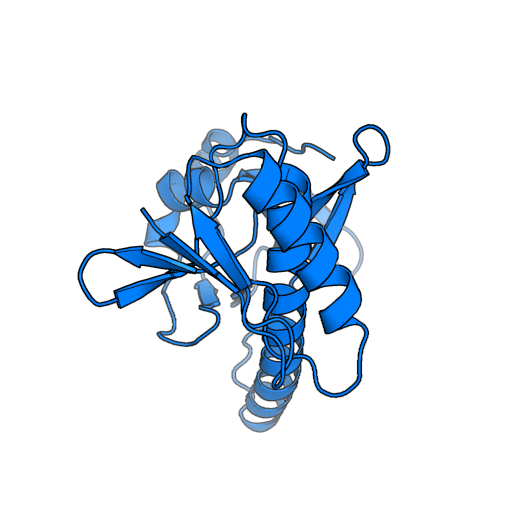 1
ATOM 655 N N . LYS A 1 83 ? 11.349 -6.048 0.169 1.00 96.69 83 LYS A N 1
ATOM 656 C CA . LYS A 1 83 ? 12.187 -5.348 -0.812 1.00 96.69 83 LYS A CA 1
ATOM 657 C C . LYS A 1 83 ? 13.666 -5.642 -0.596 1.00 96.69 83 LYS A C 1
ATOM 659 O O . LYS A 1 83 ? 14.345 -5.913 -1.582 1.00 96.69 83 LYS A O 1
ATOM 664 N N . GLU A 1 84 ? 14.143 -5.601 0.645 1.00 96.38 84 GLU A N 1
ATOM 665 C CA . GLU A 1 84 ? 15.545 -5.889 0.970 1.00 96.38 84 GLU A CA 1
ATOM 666 C C . GLU A 1 84 ? 15.953 -7.273 0.446 1.00 96.38 84 GLU A C 1
ATOM 668 O O . GLU A 1 84 ? 16.930 -7.399 -0.294 1.00 96.38 84 GLU A O 1
ATOM 673 N N . LEU A 1 85 ? 15.130 -8.293 0.709 1.00 95.50 85 LEU A N 1
ATOM 674 C CA . LEU A 1 85 ? 15.366 -9.655 0.224 1.00 95.50 85 LEU A CA 1
ATOM 675 C C . LEU A 1 85 ? 15.315 -9.759 -1.311 1.00 95.50 85 LEU A C 1
ATOM 677 O O . LEU A 1 85 ? 16.147 -10.435 -1.920 1.00 95.50 85 LEU A O 1
ATOM 681 N N . LEU A 1 86 ? 14.346 -9.105 -1.959 1.00 95.19 86 LEU A N 1
ATOM 682 C CA . LEU A 1 86 ? 14.208 -9.140 -3.419 1.00 95.19 86 LEU A CA 1
ATOM 683 C C . LEU A 1 86 ? 15.358 -8.415 -4.131 1.00 95.19 86 LEU A C 1
ATOM 685 O O . LEU A 1 86 ? 15.853 -8.913 -5.144 1.00 95.19 86 LEU A O 1
ATOM 689 N N . ASP A 1 87 ? 15.813 -7.277 -3.601 1.00 95.12 87 ASP A N 1
ATOM 690 C CA . ASP A 1 87 ? 16.959 -6.543 -4.143 1.00 95.12 87 ASP A CA 1
ATOM 691 C C . ASP A 1 87 ? 18.232 -7.409 -4.096 1.00 95.12 87 ASP A C 1
ATOM 693 O O . ASP A 1 87 ? 18.961 -7.484 -5.090 1.00 95.12 87 ASP A O 1
ATOM 697 N N . GLU A 1 88 ? 18.474 -8.128 -2.992 1.00 94.12 88 GLU A N 1
ATOM 698 C CA . GLU A 1 88 ? 19.595 -9.072 -2.873 1.00 94.12 88 GLU A CA 1
ATOM 699 C C . GLU A 1 88 ? 19.515 -10.199 -3.917 1.00 94.12 88 GLU A C 1
ATOM 701 O O . GLU A 1 88 ? 20.491 -10.482 -4.625 1.00 94.12 88 GLU A O 1
ATOM 706 N N . VAL A 1 89 ? 18.338 -10.818 -4.066 1.00 92.81 89 VAL A N 1
ATOM 707 C CA . VAL A 1 89 ? 18.111 -11.901 -5.035 1.00 92.81 89 VAL A CA 1
ATOM 708 C C . VAL A 1 89 ? 18.302 -11.416 -6.475 1.00 92.81 89 VAL A C 1
ATOM 710 O O . VAL A 1 89 ? 18.933 -12.103 -7.287 1.00 92.81 89 VAL A O 1
ATOM 713 N N . HIS A 1 90 ? 17.789 -10.238 -6.828 1.00 90.75 90 HIS A N 1
ATOM 714 C CA . HIS A 1 90 ? 17.913 -9.696 -8.182 1.00 90.75 90 HIS A CA 1
ATOM 715 C C . HIS A 1 90 ? 19.330 -9.223 -8.502 1.00 90.75 90 HIS A C 1
ATOM 717 O O . HIS A 1 90 ? 19.783 -9.415 -9.634 1.00 90.75 90 HIS A O 1
ATOM 723 N N . ALA A 1 91 ? 20.064 -8.692 -7.520 1.00 89.81 91 ALA A N 1
ATOM 724 C CA . ALA A 1 91 ? 21.480 -8.378 -7.679 1.00 89.81 91 ALA A CA 1
ATOM 725 C C . ALA A 1 91 ? 22.309 -9.646 -7.950 1.00 89.81 91 ALA A C 1
ATOM 727 O O . ALA A 1 91 ? 23.162 -9.650 -8.843 1.00 89.81 91 ALA A O 1
ATOM 728 N N . ALA A 1 92 ? 22.021 -10.742 -7.240 1.00 91.31 92 ALA A N 1
ATOM 729 C CA . ALA A 1 92 ? 22.704 -12.021 -7.426 1.00 91.31 92 ALA A CA 1
ATOM 730 C C . ALA A 1 92 ? 22.371 -12.691 -8.772 1.00 91.31 92 ALA A C 1
ATOM 732 O O . ALA A 1 92 ? 23.252 -13.260 -9.419 1.00 91.31 92 ALA A O 1
ATOM 733 N N . THR A 1 93 ? 21.113 -12.612 -9.214 1.00 89.94 93 THR A N 1
ATOM 734 C CA . THR A 1 93 ? 20.632 -13.274 -10.442 1.00 89.94 93 THR A CA 1
ATOM 735 C C . THR A 1 93 ? 20.726 -12.405 -11.699 1.00 89.94 93 THR A C 1
ATOM 737 O O . THR A 1 93 ? 20.559 -12.922 -12.802 1.00 89.94 93 THR A O 1
ATOM 740 N N . LYS A 1 94 ? 21.027 -11.104 -11.562 1.00 86.06 94 LYS A N 1
ATOM 741 C CA . LYS A 1 94 ? 21.027 -10.104 -12.649 1.00 86.06 94 LYS A CA 1
ATOM 742 C C . LYS A 1 94 ? 19.696 -10.052 -13.405 1.00 86.06 94 LYS A C 1
ATOM 744 O O . LYS A 1 94 ? 19.677 -9.856 -14.617 1.00 86.06 94 LYS A O 1
ATOM 749 N N . ALA A 1 95 ? 18.591 -10.214 -12.680 1.00 81.75 95 ALA A N 1
ATOM 750 C CA . ALA A 1 95 ? 17.250 -10.282 -13.258 1.00 81.75 95 ALA A CA 1
ATOM 751 C C . ALA A 1 95 ? 16.795 -8.971 -13.927 1.00 81.75 95 ALA A C 1
ATOM 753 O O . ALA A 1 95 ? 15.860 -8.993 -14.716 1.00 81.75 95 ALA A O 1
ATOM 754 N N . GLY A 1 96 ? 17.433 -7.834 -13.618 1.00 85.69 96 GLY A N 1
ATOM 755 C CA . GLY A 1 96 ? 17.087 -6.534 -14.207 1.00 85.69 96 GLY A CA 1
ATOM 756 C C . GLY A 1 96 ? 15.756 -5.947 -13.723 1.00 85.69 96 GLY A C 1
ATOM 757 O O . GLY A 1 96 ? 15.354 -4.902 -14.220 1.00 85.69 96 GLY A O 1
ATOM 758 N N . LEU A 1 97 ? 15.100 -6.585 -12.748 1.00 93.06 97 LEU A N 1
ATOM 759 C CA . LEU A 1 97 ? 13.863 -6.105 -12.140 1.00 93.06 97 LEU A CA 1
ATOM 760 C C . LEU A 1 97 ? 14.156 -5.029 -11.093 1.00 93.06 97 LEU A C 1
ATOM 762 O O . LEU A 1 97 ? 15.005 -5.209 -10.218 1.00 93.06 97 LEU A O 1
ATOM 766 N N . TYR A 1 98 ? 13.418 -3.928 -11.160 1.00 95.19 98 TYR A N 1
ATOM 767 C CA . TYR A 1 98 ? 13.436 -2.881 -10.151 1.00 95.19 98 TYR A CA 1
ATOM 768 C C . TYR A 1 98 ? 12.348 -3.137 -9.104 1.00 95.19 98 TYR A C 1
ATOM 770 O O . TYR A 1 98 ? 11.156 -3.143 -9.409 1.00 95.19 98 TYR A O 1
ATOM 778 N N . VAL A 1 99 ? 12.731 -3.318 -7.841 1.00 97.19 99 VAL A N 1
ATOM 779 C CA . VAL A 1 99 ? 11.759 -3.470 -6.752 1.00 97.19 99 VAL A CA 1
ATOM 780 C C . VAL A 1 99 ? 11.320 -2.085 -6.289 1.00 97.19 99 VAL A C 1
ATOM 782 O O . VAL A 1 99 ? 12.085 -1.380 -5.623 1.00 97.19 99 VAL A O 1
ATOM 785 N N . ALA A 1 100 ? 10.100 -1.670 -6.635 1.00 97.19 100 ALA A N 1
ATOM 786 C CA . ALA A 1 100 ? 9.617 -0.344 -6.270 1.00 97.19 100 ALA A CA 1
ATOM 787 C C . ALA A 1 100 ? 9.416 -0.211 -4.756 1.00 97.19 100 ALA A C 1
ATOM 789 O O . ALA A 1 100 ? 8.985 -1.141 -4.065 1.00 97.19 100 ALA A O 1
ATOM 790 N N . GLN A 1 101 ? 9.730 0.976 -4.245 1.00 97.00 101 GLN A N 1
ATOM 791 C CA . GLN A 1 101 ? 9.561 1.308 -2.839 1.00 97.00 101 GLN A CA 1
ATOM 792 C C . GLN A 1 101 ? 8.087 1.575 -2.512 1.00 97.00 101 GLN A C 1
ATOM 794 O O . GLN A 1 101 ? 7.377 2.229 -3.279 1.00 97.00 101 GLN A O 1
ATOM 799 N N . PHE A 1 102 ? 7.649 1.089 -1.353 1.00 98.06 102 PHE A N 1
ATOM 800 C CA . PHE A 1 102 ? 6.396 1.502 -0.737 1.00 98.06 102 PHE A CA 1
ATOM 801 C C . PHE A 1 102 ? 6.642 2.805 0.023 1.00 98.06 102 PHE A C 1
ATOM 803 O O . PHE A 1 102 ? 7.505 2.859 0.899 1.00 98.06 102 PHE A O 1
ATOM 810 N N . ASN A 1 103 ? 5.906 3.861 -0.310 1.00 96.69 103 ASN A N 1
ATOM 811 C CA . ASN A 1 103 ? 6.039 5.153 0.354 1.00 96.69 103 ASN A CA 1
ATOM 812 C C . ASN A 1 103 ? 4.759 5.476 1.110 1.00 96.69 103 ASN A C 1
ATOM 814 O O . ASN A 1 103 ? 3.671 5.134 0.659 1.00 96.69 103 ASN A O 1
ATOM 818 N N . ALA A 1 104 ? 4.890 6.185 2.226 1.00 94.50 104 ALA A N 1
ATOM 819 C CA . ALA A 1 104 ? 3.777 6.794 2.937 1.00 94.50 104 ALA A CA 1
ATOM 820 C C . ALA A 1 104 ? 4.006 8.304 3.022 1.00 94.50 104 ALA A C 1
ATOM 822 O O . ALA A 1 104 ? 5.124 8.764 3.258 1.00 94.50 104 ALA A O 1
ATOM 823 N N . MET A 1 105 ? 2.947 9.076 2.822 1.00 92.62 105 MET A N 1
ATOM 824 C CA . MET A 1 105 ? 2.942 10.525 2.946 1.00 92.62 105 MET A CA 1
ATOM 825 C C . MET A 1 105 ? 1.800 10.939 3.858 1.00 92.62 105 MET A C 1
ATOM 827 O O . MET A 1 105 ? 0.710 10.376 3.798 1.00 92.62 105 MET A O 1
ATOM 831 N N . GLN A 1 106 ? 2.064 11.929 4.703 1.00 90.56 106 GLN A N 1
ATOM 832 C CA . GLN A 1 106 ? 1.046 12.551 5.527 1.00 90.56 106 GLN A CA 1
ATOM 833 C C . GLN A 1 106 ? 0.604 13.863 4.884 1.00 90.56 106 GLN A C 1
ATOM 835 O O . GLN A 1 106 ? 1.422 14.770 4.690 1.00 90.56 106 GLN A O 1
ATOM 840 N N . ASN A 1 107 ? -0.690 13.983 4.607 1.00 87.12 107 ASN A N 1
ATOM 841 C CA . ASN A 1 107 ? -1.285 15.246 4.208 1.00 87.12 107 ASN A CA 1
ATOM 842 C C . ASN A 1 107 ? -1.176 16.226 5.386 1.00 87.12 107 ASN A C 1
ATOM 844 O O . ASN A 1 107 ? -1.691 15.985 6.478 1.00 87.12 107 ASN A O 1
ATOM 848 N N . LYS A 1 108 ? -0.498 17.357 5.174 1.00 83.50 108 LYS A N 1
ATOM 849 C CA . LYS A 1 108 ? -0.224 18.332 6.245 1.00 83.50 108 LYS A CA 1
ATOM 850 C C . LYS A 1 108 ? -1.471 19.051 6.768 1.00 83.50 108 LYS A C 1
ATOM 852 O O . LYS A 1 108 ? -1.432 19.566 7.880 1.00 83.50 108 LYS A O 1
ATOM 857 N N . ALA A 1 109 ? -2.531 19.141 5.967 1.00 82.31 109 ALA A N 1
ATOM 858 C CA . ALA A 1 109 ? -3.759 19.843 6.324 1.00 82.31 109 ALA A CA 1
ATOM 859 C C . ALA A 1 109 ? -4.736 18.942 7.093 1.00 82.31 109 ALA A C 1
ATOM 861 O O . ALA A 1 109 ? -5.309 19.382 8.086 1.00 82.31 109 ALA A O 1
ATOM 862 N N . SER A 1 110 ? -4.917 17.694 6.653 1.00 82.88 110 SER A N 1
ATOM 863 C CA . SER A 1 110 ? -5.833 16.733 7.281 1.00 82.88 110 SER A CA 1
ATOM 864 C C . SER A 1 110 ? -5.156 15.831 8.315 1.00 82.88 110 SER A C 1
ATOM 866 O O . SER A 1 110 ? -5.842 15.215 9.126 1.00 82.88 110 SER A O 1
ATOM 868 N N . GLY A 1 111 ? -3.824 15.719 8.288 1.00 83.62 111 GLY A N 1
ATOM 869 C CA . GLY A 1 111 ? -3.062 14.760 9.090 1.00 83.62 111 GLY A CA 1
ATOM 870 C C . GLY A 1 111 ? -3.202 13.309 8.618 1.00 83.62 111 GLY A C 1
ATOM 871 O O . GLY A 1 111 ? -2.591 12.424 9.218 1.00 83.62 111 GLY A O 1
ATOM 872 N N . GLN A 1 112 ? -3.977 13.056 7.559 1.00 87.50 112 GLN A N 1
ATOM 873 C CA . GLN A 1 112 ? -4.222 11.720 7.029 1.00 87.50 112 GLN A CA 1
ATOM 874 C C . GLN A 1 112 ? -2.971 11.169 6.350 1.00 87.50 112 GLN A C 1
ATOM 876 O O . GLN A 1 112 ? -2.292 11.881 5.612 1.00 87.50 112 GLN A O 1
ATOM 881 N N . VAL A 1 113 ? -2.682 9.892 6.588 1.00 93.12 113 VAL A N 1
ATOM 882 C CA . VAL A 1 113 ? -1.578 9.186 5.936 1.00 93.12 113 VAL A CA 1
ATOM 883 C C . VAL A 1 113 ? -2.116 8.378 4.762 1.00 93.12 113 VAL A C 1
ATOM 885 O O . VAL A 1 113 ? -3.100 7.655 4.900 1.00 93.12 113 VAL A O 1
ATOM 888 N N . THR A 1 114 ? -1.453 8.491 3.618 1.00 94.44 114 THR A N 1
ATOM 889 C CA . THR A 1 114 ? -1.732 7.727 2.398 1.00 94.44 114 THR A CA 1
ATOM 890 C C . THR A 1 114 ? -0.443 7.147 1.845 1.00 94.44 114 THR A C 1
ATOM 892 O O . THR A 1 114 ? 0.618 7.766 1.940 1.00 94.44 114 THR A O 1
ATOM 895 N N . SER A 1 115 ? -0.525 5.973 1.238 1.00 97.25 115 SER A N 1
ATOM 896 C CA . SER A 1 115 ? 0.607 5.312 0.599 1.00 97.25 115 SER A CA 1
ATOM 897 C C . SER A 1 115 ? 0.639 5.523 -0.908 1.00 97.25 115 SER A C 1
ATOM 899 O O . SER A 1 115 ? -0.402 5.596 -1.556 1.00 97.25 115 SER A O 1
ATOM 901 N N . TYR A 1 116 ? 1.837 5.575 -1.480 1.00 97.44 116 TYR A N 1
ATOM 902 C CA . TYR A 1 116 ? 2.017 5.658 -2.923 1.00 97.44 116 TYR A CA 1
ATOM 903 C C . TYR A 1 116 ? 3.228 4.860 -3.402 1.00 97.44 116 TYR A C 1
ATOM 905 O O . TYR A 1 116 ? 4.193 4.623 -2.667 1.00 97.44 116 TYR A O 1
ATOM 913 N N . SER A 1 117 ? 3.184 4.471 -4.669 1.00 97.69 117 SER A N 1
ATOM 914 C CA . SER A 1 117 ? 4.305 3.885 -5.399 1.00 97.69 117 SER A CA 1
ATOM 915 C C . SER A 1 117 ? 4.521 4.635 -6.710 1.00 97.69 117 SER A C 1
ATOM 917 O O . SER A 1 117 ? 3.679 5.429 -7.141 1.00 97.69 117 SER A O 1
ATOM 919 N N . VAL A 1 118 ? 5.685 4.427 -7.322 1.00 97.06 118 VAL A N 1
ATOM 920 C CA . VAL A 1 118 ? 6.045 5.061 -8.592 1.00 97.06 118 VAL A CA 1
ATOM 921 C C . VAL A 1 118 ? 6.263 3.984 -9.642 1.00 97.06 118 VAL A C 1
ATOM 923 O O . VAL A 1 118 ? 7.108 3.104 -9.474 1.00 97.06 118 VAL A O 1
ATOM 926 N N . TRP A 1 119 ? 5.515 4.089 -10.735 1.00 97.69 119 TRP A N 1
ATOM 927 C CA . TRP A 1 119 ? 5.706 3.306 -11.947 1.00 97.69 119 TRP A CA 1
ATOM 928 C C . TRP A 1 119 ? 6.474 4.174 -12.940 1.00 97.69 119 TRP A C 1
ATOM 930 O O . TRP A 1 119 ? 5.942 5.150 -13.467 1.00 97.69 119 TRP A O 1
ATOM 940 N N . SER A 1 120 ? 7.750 3.860 -13.145 1.00 96.38 120 SER A N 1
ATOM 941 C CA . SER A 1 120 ? 8.634 4.615 -14.037 1.00 96.38 120 SER A CA 1
ATOM 942 C C . SER A 1 120 ? 8.667 4.002 -15.434 1.00 96.38 120 SER A C 1
ATOM 944 O O . SER A 1 120 ? 8.778 2.787 -15.576 1.00 96.38 120 SER A O 1
ATOM 946 N N . GLU A 1 121 ? 8.610 4.843 -16.465 1.00 96.31 121 GLU A N 1
ATOM 947 C CA . GLU A 1 121 ? 8.724 4.412 -17.861 1.00 96.31 121 GLU A CA 1
ATOM 948 C C . GLU A 1 121 ? 10.109 3.811 -18.151 1.00 96.31 121 GLU A C 1
ATOM 950 O O . GLU A 1 121 ? 11.139 4.369 -17.763 1.00 96.31 121 GLU A O 1
ATOM 955 N N . GLY A 1 122 ? 10.125 2.680 -18.863 1.00 94.06 122 GLY A N 1
ATOM 956 C CA . GLY A 1 122 ? 11.349 2.027 -19.335 1.00 94.06 122 GLY A CA 1
ATOM 957 C C . GLY A 1 122 ? 12.018 1.069 -18.345 1.00 94.06 122 GLY A C 1
ATOM 958 O O . GLY A 1 122 ? 13.168 0.697 -18.573 1.00 94.06 122 GLY A O 1
ATOM 959 N N . LEU A 1 123 ? 11.334 0.677 -17.265 1.00 94.12 123 LEU A N 1
ATOM 960 C CA . LEU A 1 123 ? 11.808 -0.327 -16.310 1.00 94.12 123 LEU A CA 1
ATOM 961 C C . LEU A 1 123 ? 10.810 -1.483 -16.193 1.00 94.12 123 LEU A C 1
ATOM 963 O O . LEU A 1 123 ? 9.602 -1.251 -16.169 1.00 94.12 123 LEU A O 1
ATOM 967 N N . ASP A 1 124 ? 11.332 -2.692 -15.989 1.00 96.38 124 ASP A N 1
ATOM 968 C CA . ASP A 1 124 ? 10.552 -3.806 -15.453 1.00 96.38 124 ASP A CA 1
ATOM 969 C C . ASP A 1 124 ? 10.501 -3.656 -13.927 1.00 96.38 124 ASP A C 1
ATOM 971 O O . ASP A 1 124 ? 11.543 -3.634 -13.264 1.00 96.38 124 ASP A O 1
ATOM 975 N N . ILE A 1 125 ? 9.305 -3.512 -13.356 1.00 97.44 125 ILE A N 1
ATOM 976 C CA . ILE A 1 125 ? 9.117 -3.125 -11.953 1.00 97.44 125 ILE A CA 1
ATOM 977 C C . ILE A 1 125 ? 8.273 -4.160 -11.208 1.00 97.44 125 ILE A C 1
ATOM 979 O O . ILE A 1 125 ? 7.255 -4.625 -11.712 1.00 97.44 125 ILE A O 1
ATOM 983 N N . LEU A 1 126 ? 8.658 -4.468 -9.968 1.00 98.00 126 LEU A N 1
ATOM 984 C CA . LEU A 1 126 ? 7.788 -5.117 -8.985 1.00 98.00 126 LEU A CA 1
ATOM 985 C C . LEU A 1 126 ? 7.105 -4.050 -8.121 1.00 98.00 126 LEU A C 1
ATOM 987 O O . LEU A 1 126 ? 7.679 -3.570 -7.134 1.00 98.00 126 LEU A O 1
ATOM 991 N N . LEU A 1 127 ? 5.888 -3.661 -8.504 1.00 98.19 127 LEU A N 1
ATOM 992 C CA . LEU A 1 127 ? 5.102 -2.629 -7.830 1.00 98.19 127 LEU A CA 1
ATOM 993 C C . LEU A 1 127 ? 4.449 -3.163 -6.551 1.00 98.19 127 LEU A C 1
ATOM 995 O O . LEU A 1 127 ? 3.751 -4.174 -6.619 1.00 98.19 127 LEU A O 1
ATOM 999 N N . PRO A 1 128 ? 4.619 -2.496 -5.397 1.00 98.25 128 PRO A N 1
ATOM 1000 C CA . PRO A 1 128 ? 3.820 -2.792 -4.218 1.00 98.25 128 PRO A CA 1
ATOM 1001 C C . PRO A 1 128 ? 2.405 -2.221 -4.376 1.00 98.25 128 PRO A C 1
ATOM 1003 O O . PRO A 1 128 ? 2.223 -1.157 -4.970 1.00 98.25 128 PRO A O 1
ATOM 1006 N N . GLN A 1 129 ? 1.411 -2.884 -3.787 1.00 97.69 129 GLN A N 1
ATOM 1007 C CA . GLN A 1 129 ? 0.056 -2.343 -3.687 1.00 97.69 129 GLN A CA 1
ATOM 1008 C C . GLN A 1 129 ? -0.024 -1.209 -2.655 1.00 97.69 129 GLN A C 1
ATOM 1010 O O . GLN A 1 129 ? 0.197 -1.421 -1.460 1.00 97.69 129 GLN A O 1
ATOM 1015 N N . THR A 1 130 ? -0.364 -0.009 -3.127 1.00 97.62 130 THR A N 1
ATOM 1016 C CA . THR A 1 130 ? -0.439 1.259 -2.371 1.00 97.62 130 THR A CA 1
ATOM 1017 C C . THR A 1 130 ? -1.818 1.912 -2.515 1.00 97.62 130 THR A C 1
ATOM 1019 O O . THR A 1 130 ? -2.678 1.369 -3.197 1.00 97.62 130 THR A O 1
ATOM 1022 N N . ASP A 1 131 ? -2.072 3.063 -1.884 1.00 96.31 131 ASP A N 1
ATOM 1023 C CA . ASP A 1 131 ? -3.342 3.792 -2.064 1.00 96.31 131 ASP A CA 1
ATOM 1024 C C . ASP A 1 131 ? -3.408 4.493 -3.425 1.00 96.31 131 ASP A C 1
ATOM 1026 O O . ASP A 1 131 ? -4.475 4.562 -4.038 1.00 96.31 131 ASP A O 1
ATOM 1030 N N . SER A 1 132 ? -2.269 4.989 -3.910 1.00 96.00 132 SER A N 1
ATOM 1031 C CA . SER A 1 132 ? -2.128 5.605 -5.229 1.00 96.00 132 SER A CA 1
ATOM 1032 C C . SER A 1 132 ? -0.870 5.146 -5.964 1.00 96.00 132 SER A C 1
ATOM 1034 O O . SER A 1 132 ? 0.084 4.646 -5.361 1.00 96.00 132 SER A O 1
ATOM 1036 N N . ILE A 1 133 ? -0.869 5.310 -7.285 1.00 97.50 133 ILE A N 1
ATOM 1037 C CA . ILE A 1 133 ? 0.300 5.091 -8.142 1.00 97.50 133 ILE A CA 1
ATOM 1038 C C . ILE A 1 133 ? 0.579 6.381 -8.906 1.00 97.50 133 ILE A C 1
ATOM 1040 O O . ILE A 1 133 ? -0.332 6.961 -9.503 1.00 97.50 133 ILE A O 1
ATOM 1044 N N . PHE A 1 134 ? 1.839 6.813 -8.914 1.00 96.88 134 PHE A N 1
ATOM 1045 C CA . PHE A 1 134 ? 2.315 7.899 -9.764 1.00 96.88 134 PHE A CA 1
ATOM 1046 C C . PHE A 1 134 ? 3.101 7.352 -10.951 1.00 96.88 134 PHE A C 1
ATOM 1048 O O . PHE A 1 134 ? 4.002 6.529 -10.794 1.00 96.88 134 PHE A O 1
ATOM 1055 N N . PHE A 1 135 ? 2.783 7.853 -12.139 1.00 97.50 135 PHE A N 1
ATOM 1056 C CA . PHE A 1 135 ? 3.440 7.478 -13.385 1.00 97.50 135 PHE A CA 1
ATOM 1057 C C . PHE A 1 135 ? 4.517 8.496 -13.711 1.00 97.50 135 PHE A C 1
ATOM 1059 O O . PHE A 1 135 ? 4.219 9.676 -13.908 1.00 97.50 135 PHE A O 1
ATOM 1066 N N . PHE A 1 136 ? 5.764 8.045 -13.764 1.00 96.06 136 PHE A N 1
ATOM 1067 C CA . PHE A 1 136 ? 6.922 8.912 -13.928 1.00 96.06 136 PHE A CA 1
ATOM 1068 C C . PHE A 1 136 ? 7.612 8.665 -15.268 1.00 96.06 136 PHE A C 1
ATOM 1070 O O . PHE A 1 136 ? 7.990 7.540 -15.587 1.00 96.06 136 PHE A O 1
ATOM 1077 N N . ARG A 1 137 ? 7.817 9.739 -16.034 1.00 95.31 137 ARG A N 1
ATOM 1078 C CA . ARG A 1 137 ? 8.556 9.727 -17.298 1.00 95.31 137 ARG A CA 1
ATOM 1079 C C . ARG A 1 137 ? 9.914 10.407 -17.101 1.00 95.31 137 ARG A C 1
ATOM 1081 O O . ARG A 1 137 ? 9.949 11.631 -16.923 1.00 95.31 137 ARG A O 1
ATOM 1088 N N . PRO A 1 138 ? 11.032 9.661 -17.126 1.00 93.06 138 PRO A N 1
ATOM 1089 C CA . PRO A 1 138 ? 12.364 10.247 -17.054 1.00 93.06 138 PRO A CA 1
ATOM 1090 C C . PRO A 1 138 ? 12.646 11.159 -18.259 1.00 93.06 138 PRO A C 1
ATOM 1092 O O . PRO A 1 138 ? 12.397 10.802 -19.408 1.00 93.06 138 PRO A O 1
ATOM 1095 N N . LYS A 1 139 ? 13.221 12.335 -18.009 1.00 86.44 139 LYS A N 1
ATOM 1096 C CA . LYS A 1 139 ? 13.772 13.261 -19.008 1.00 86.44 139 LYS A CA 1
ATOM 1097 C C . LYS A 1 139 ? 15.286 13.348 -18.793 1.00 86.44 139 LYS A C 1
ATOM 1099 O O . LYS A 1 139 ? 15.799 14.288 -18.204 1.00 86.44 139 LYS A O 1
ATOM 1104 N N . GLY A 1 140 ? 16.020 12.335 -19.250 1.00 76.38 140 GLY A N 1
ATOM 1105 C CA . GLY A 1 140 ? 17.473 12.242 -19.057 1.00 76.38 140 GLY A CA 1
ATOM 1106 C C . GLY A 1 140 ? 17.881 11.659 -17.696 1.00 76.38 140 GLY A C 1
ATOM 1107 O O . GLY A 1 140 ? 17.097 10.995 -17.031 1.00 76.38 140 GLY A O 1
ATOM 1108 N N . ALA A 1 141 ? 19.141 11.864 -17.292 1.00 63.25 141 ALA A N 1
ATOM 1109 C CA . ALA A 1 141 ? 19.755 11.105 -16.191 1.00 63.25 141 ALA A CA 1
ATOM 1110 C C . ALA A 1 141 ? 19.316 11.513 -14.768 1.00 63.25 141 ALA A C 1
ATOM 1112 O O . ALA A 1 141 ? 19.557 10.758 -13.830 1.00 63.25 141 ALA A O 1
ATOM 1113 N N . LYS A 1 142 ? 18.747 12.713 -14.577 1.00 60.88 142 LYS A N 1
ATOM 1114 C CA . LYS A 1 142 ? 18.380 13.249 -13.245 1.00 60.88 142 LYS A CA 1
ATOM 1115 C C . LYS A 1 142 ? 17.056 14.014 -13.208 1.00 60.88 142 LYS A C 1
ATOM 1117 O O . LYS A 1 142 ? 16.690 14.532 -12.159 1.00 60.88 142 LYS A O 1
ATOM 1122 N N . GLU A 1 143 ? 16.360 14.109 -14.332 1.00 80.44 143 GLU A N 1
ATOM 1123 C CA . GLU A 1 143 ? 15.118 14.868 -14.456 1.00 80.44 143 GLU A CA 1
ATOM 1124 C C . GLU A 1 143 ? 14.011 13.956 -14.979 1.00 80.44 143 GLU A C 1
ATOM 1126 O O . GLU A 1 143 ? 14.268 12.887 -15.530 1.00 80.44 143 GLU A O 1
ATOM 1131 N N . GLY A 1 144 ? 12.766 14.369 -14.789 1.00 87.62 144 GLY A N 1
ATOM 1132 C CA . GLY A 1 144 ? 11.580 13.680 -15.275 1.00 87.62 144 GLY A CA 1
ATOM 1133 C C . GLY A 1 144 ? 10.325 14.339 -14.732 1.00 87.62 144 GLY A C 1
ATOM 1134 O O . GLY A 1 144 ? 10.400 15.313 -13.980 1.00 87.62 144 GLY A O 1
ATOM 1135 N N . GLU A 1 145 ? 9.168 13.835 -15.135 1.00 93.31 145 GLU A N 1
ATOM 1136 C CA . GLU A 1 145 ? 7.885 14.398 -14.728 1.00 93.31 145 GLU A CA 1
ATOM 1137 C C . GLU A 1 145 ? 6.874 13.316 -14.365 1.00 93.31 145 GLU A C 1
ATOM 1139 O O . GLU A 1 145 ? 6.867 12.228 -14.942 1.00 93.31 145 GLU A O 1
ATOM 1144 N N . ILE A 1 146 ? 5.993 13.640 -13.418 1.00 94.75 146 ILE A N 1
ATOM 1145 C CA . ILE A 1 146 ? 4.799 12.839 -13.160 1.00 94.75 146 ILE A CA 1
ATOM 1146 C C . ILE A 1 146 ? 3.792 13.158 -14.268 1.00 94.75 146 ILE A C 1
ATOM 1148 O O . ILE A 1 146 ? 3.290 14.282 -14.363 1.00 94.75 146 ILE A O 1
ATOM 1152 N N . VAL A 1 147 ? 3.524 12.178 -15.127 1.00 95.94 147 VAL A N 1
ATOM 1153 C CA . VAL A 1 147 ? 2.626 12.334 -16.280 1.00 95.94 147 VAL A CA 1
ATOM 1154 C C . VAL A 1 147 ? 1.170 12.057 -15.908 1.00 95.94 147 VAL A C 1
ATOM 1156 O O . VAL A 1 147 ? 0.289 12.772 -16.386 1.00 95.94 147 VAL A O 1
ATOM 1159 N N . ALA A 1 148 ? 0.939 11.118 -14.986 1.00 96.81 148 ALA A N 1
ATOM 1160 C CA . ALA A 1 148 ? -0.371 10.745 -14.458 1.00 96.81 148 ALA A CA 1
ATOM 1161 C C . ALA A 1 148 ? -0.267 10.267 -12.999 1.00 96.81 148 ALA A C 1
ATOM 1163 O O . ALA A 1 148 ? 0.816 9.930 -12.514 1.00 96.81 148 ALA A O 1
ATOM 1164 N N . GLY A 1 149 ? -1.397 10.218 -12.301 1.00 96.62 149 GLY A N 1
ATOM 1165 C CA . GLY A 1 149 ? -1.496 9.668 -10.954 1.00 96.62 149 GLY A CA 1
ATOM 1166 C C . GLY A 1 149 ? -2.944 9.447 -10.545 1.00 96.62 149 GLY A C 1
ATOM 1167 O O . GLY A 1 149 ? -3.799 10.280 -10.849 1.00 96.62 149 GLY A O 1
ATOM 1168 N N . GLY A 1 150 ? -3.212 8.332 -9.872 1.00 95.75 150 GLY A N 1
ATOM 1169 C CA . GLY A 1 150 ? -4.562 7.964 -9.452 1.00 95.75 150 GLY A CA 1
ATOM 1170 C C . GLY A 1 150 ? -4.573 6.914 -8.351 1.00 95.75 150 GLY A C 1
ATOM 1171 O O . GLY A 1 150 ? -3.528 6.358 -8.000 1.00 95.75 150 GLY A O 1
ATOM 1172 N N . SER A 1 151 ? -5.759 6.659 -7.795 1.00 95.81 151 SER A N 1
ATOM 1173 C CA . SER A 1 151 ? -5.947 5.602 -6.801 1.00 95.81 151 SER A CA 1
ATOM 1174 C C . SER A 1 151 ? -5.662 4.225 -7.400 1.00 95.81 151 SER A C 1
ATOM 1176 O O . SER A 1 151 ? -5.858 4.010 -8.597 1.00 95.81 151 SER A O 1
ATOM 1178 N N . TRP A 1 152 ? -5.225 3.284 -6.563 1.00 96.00 152 TRP A N 1
ATOM 1179 C CA . TRP A 1 152 ? -4.927 1.919 -6.998 1.00 96.00 152 TRP A CA 1
ATOM 1180 C C . TRP A 1 152 ? -6.086 1.278 -7.761 1.00 96.00 152 TRP A C 1
ATOM 1182 O O . TRP A 1 152 ? -5.891 0.796 -8.871 1.00 96.00 152 TRP A O 1
ATOM 1192 N N . ASP A 1 153 ? -7.301 1.343 -7.211 1.00 95.44 153 ASP A N 1
ATOM 1193 C CA . ASP A 1 153 ? -8.483 0.729 -7.824 1.00 95.44 153 ASP A CA 1
ATOM 1194 C C . ASP A 1 153 ? -8.794 1.324 -9.205 1.00 95.44 153 ASP A C 1
ATOM 1196 O O . ASP A 1 153 ? -9.080 0.586 -10.148 1.00 95.44 153 ASP A O 1
ATOM 1200 N N . HIS A 1 154 ? -8.694 2.651 -9.352 1.00 97.19 154 HIS A N 1
ATOM 1201 C CA . HIS A 1 154 ? -8.916 3.337 -10.632 1.00 97.19 154 HIS A CA 1
ATOM 1202 C C . HIS A 1 154 ? -7.849 2.959 -11.662 1.00 97.19 154 HIS A C 1
ATOM 1204 O O . HIS A 1 154 ? -8.153 2.658 -12.815 1.00 97.19 154 HIS A O 1
ATOM 1210 N N . VAL A 1 155 ? -6.587 2.912 -11.236 1.00 97.75 155 VAL A N 1
ATOM 1211 C CA . VAL A 1 155 ? -5.474 2.497 -12.094 1.00 97.75 155 VAL A CA 1
ATOM 1212 C C . VAL A 1 155 ? -5.641 1.039 -12.526 1.00 97.75 155 VAL A C 1
ATOM 1214 O O . VAL A 1 155 ? -5.554 0.742 -13.716 1.00 97.75 155 VAL A O 1
ATOM 1217 N N . GLN A 1 156 ? -5.964 0.135 -11.600 1.00 97.56 156 GLN A N 1
ATOM 1218 C CA . GLN A 1 156 ? -6.169 -1.283 -11.892 1.00 97.56 156 GLN A CA 1
ATOM 1219 C C . GLN A 1 156 ? -7.332 -1.507 -12.875 1.00 97.56 156 GLN A C 1
ATOM 1221 O O . GLN A 1 156 ? -7.260 -2.400 -13.716 1.00 97.56 156 GLN A O 1
ATOM 1226 N N . GLN A 1 157 ? -8.382 -0.680 -12.839 1.00 97.94 157 GLN A N 1
ATOM 1227 C CA . GLN A 1 157 ? -9.475 -0.742 -13.819 1.00 97.94 157 GLN A CA 1
ATOM 1228 C C . GLN A 1 157 ? -9.031 -0.388 -15.247 1.00 97.94 157 GLN A C 1
ATOM 1230 O O . GLN A 1 157 ? -9.558 -0.956 -16.203 1.00 97.94 157 GLN A O 1
ATOM 1235 N N . ILE A 1 158 ? -8.078 0.535 -15.407 1.00 98.12 158 ILE A N 1
ATOM 1236 C CA . ILE A 1 158 ? -7.646 1.041 -16.722 1.00 98.12 158 ILE A CA 1
ATOM 1237 C C . ILE A 1 158 ? -6.477 0.229 -17.290 1.00 98.12 158 ILE A C 1
ATOM 1239 O O . ILE A 1 158 ? -6.442 -0.052 -18.489 1.00 98.12 158 ILE A O 1
ATOM 1243 N N . VAL A 1 159 ? -5.502 -0.115 -16.444 1.00 98.19 159 VAL A N 1
ATOM 1244 C CA . VAL A 1 159 ? -4.230 -0.737 -16.853 1.00 98.19 159 VAL A CA 1
ATOM 1245 C C . VAL A 1 159 ? -3.923 -2.035 -16.111 1.00 98.19 159 VAL A C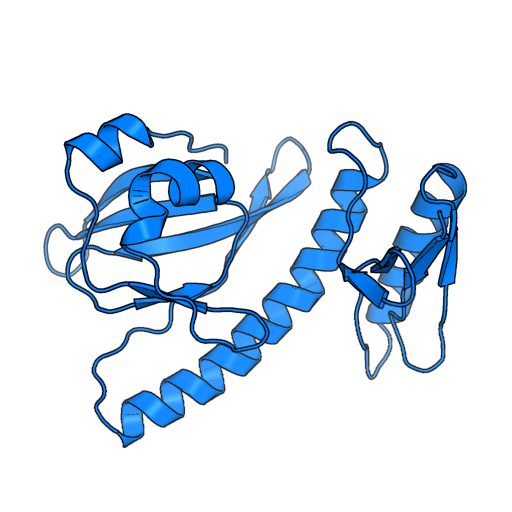 1
ATOM 1247 O O . VAL A 1 159 ? -2.805 -2.533 -16.199 1.00 98.19 159 VAL A O 1
ATOM 1250 N N . GLY A 1 160 ? -4.888 -2.626 -15.401 1.00 97.56 160 GLY A N 1
ATOM 1251 C CA . GLY A 1 160 ? -4.674 -3.873 -14.655 1.00 97.56 160 GLY A CA 1
ATOM 1252 C C . GLY A 1 160 ? -4.247 -5.053 -15.531 1.00 97.56 160 GLY A C 1
ATOM 1253 O O . GLY A 1 160 ? -3.588 -5.963 -15.051 1.00 97.56 160 GLY A O 1
ATOM 1254 N N . ASN A 1 161 ? -4.532 -5.018 -16.836 1.00 97.69 161 ASN A N 1
ATOM 1255 C CA . ASN A 1 161 ? -4.025 -6.007 -17.790 1.00 97.69 161 ASN A CA 1
ATOM 1256 C C . ASN A 1 161 ? -2.498 -5.945 -17.994 1.00 97.69 161 ASN A C 1
ATOM 1258 O O . ASN A 1 161 ? -1.934 -6.883 -18.548 1.00 97.69 161 ASN A O 1
ATOM 1262 N N . LEU A 1 162 ? -1.847 -4.850 -17.587 1.00 98.31 162 LEU A N 1
ATOM 1263 C CA . LEU A 1 162 ? -0.390 -4.690 -17.584 1.00 98.31 162 LEU A CA 1
ATOM 1264 C C . LEU A 1 162 ? 0.244 -5.129 -16.251 1.00 98.31 162 LEU A C 1
ATOM 1266 O O . LEU A 1 162 ? 1.466 -5.095 -16.126 1.00 98.31 162 LEU A O 1
ATOM 1270 N N . MET A 1 163 ? -0.571 -5.493 -15.255 1.00 98.38 163 MET A N 1
ATOM 1271 C CA . MET A 1 163 ? -0.150 -5.793 -13.887 1.00 98.38 163 MET A CA 1
ATOM 1272 C C . MET A 1 163 ? -0.291 -7.291 -13.610 1.00 98.38 163 MET A C 1
ATOM 1274 O O . MET A 1 163 ? -1.394 -7.807 -13.443 1.00 98.38 163 MET A O 1
ATOM 1278 N N . GLU A 1 164 ? 0.835 -7.998 -13.544 1.00 98.25 164 GLU A N 1
ATOM 1279 C CA . GLU A 1 164 ? 0.873 -9.437 -13.271 1.00 98.25 164 GLU A CA 1
ATOM 1280 C C . GLU A 1 164 ? 1.092 -9.685 -11.767 1.00 98.25 164 GLU A C 1
ATOM 1282 O O . GLU A 1 164 ? 2.164 -9.348 -11.264 1.00 98.25 164 GLU A O 1
ATOM 1287 N N . PRO A 1 165 ? 0.124 -10.253 -11.021 1.00 97.81 165 PRO A N 1
ATOM 1288 C CA . PRO A 1 165 ? 0.324 -10.567 -9.609 1.00 97.81 165 PRO A CA 1
ATOM 1289 C C . PRO A 1 165 ? 1.382 -11.662 -9.444 1.00 97.81 165 PRO A C 1
ATOM 1291 O O . PRO A 1 165 ? 1.419 -12.634 -10.200 1.00 97.81 165 PRO A O 1
ATOM 1294 N N . THR A 1 166 ? 2.233 -11.519 -8.434 1.00 95.75 166 THR A N 1
ATOM 1295 C CA . THR A 1 166 ? 3.342 -12.449 -8.173 1.00 95.75 166 THR A CA 1
ATOM 1296 C C . THR A 1 166 ? 2.968 -13.653 -7.306 1.00 95.75 166 THR A C 1
ATOM 1298 O O . THR A 1 166 ? 3.732 -14.617 -7.243 1.00 95.75 166 THR A O 1
ATOM 1301 N N . GLY A 1 167 ? 1.811 -13.622 -6.643 1.00 94.38 167 GLY A N 1
ATOM 1302 C CA . GLY A 1 167 ? 1.379 -14.638 -5.688 1.00 94.38 167 GLY A CA 1
ATOM 1303 C C . GLY A 1 167 ? 2.140 -14.589 -4.360 1.00 94.38 167 GLY A C 1
ATOM 1304 O O . GLY A 1 167 ? 2.248 -15.615 -3.685 1.00 94.38 167 GLY A O 1
ATOM 1305 N N . THR A 1 168 ? 2.708 -13.435 -3.991 1.00 91.94 168 THR A N 1
ATOM 1306 C CA . THR A 1 168 ? 3.431 -13.246 -2.721 1.00 91.94 168 THR A CA 1
ATOM 1307 C C . THR A 1 168 ? 2.588 -12.489 -1.701 1.00 91.94 168 THR A C 1
ATOM 1309 O O . THR A 1 168 ? 1.571 -11.890 -2.035 1.00 91.94 168 THR A O 1
ATOM 1312 N N . TYR A 1 169 ? 3.031 -12.465 -0.440 1.00 90.31 169 TYR A N 1
ATOM 1313 C CA . TYR A 1 169 ? 2.450 -11.593 0.579 1.00 90.31 169 TYR A CA 1
ATOM 1314 C C . TYR A 1 169 ? 3.524 -10.693 1.223 1.00 90.31 169 TYR A C 1
ATOM 1316 O O . TYR A 1 169 ? 4.548 -11.222 1.660 1.00 90.31 169 TYR A O 1
ATOM 1324 N N . PRO A 1 170 ? 3.299 -9.366 1.304 1.00 94.25 170 PRO A N 1
ATOM 1325 C CA . PRO A 1 170 ? 2.285 -8.630 0.549 1.00 94.25 170 PRO A CA 1
ATOM 1326 C C . PRO A 1 170 ? 2.458 -8.811 -0.970 1.00 94.25 170 PRO A C 1
ATOM 1328 O O . PRO A 1 170 ? 3.551 -9.128 -1.453 1.00 94.25 170 PRO A O 1
ATOM 1331 N N . GLU A 1 171 ? 1.363 -8.669 -1.715 1.00 96.25 171 GLU A N 1
ATOM 1332 C CA . GLU A 1 171 ? 1.359 -8.899 -3.162 1.00 96.25 171 GLU A CA 1
ATOM 1333 C C . GLU A 1 171 ? 2.140 -7.801 -3.883 1.00 96.25 171 GLU A C 1
ATOM 1335 O O . GLU A 1 171 ? 1.979 -6.608 -3.606 1.00 96.25 171 GLU A O 1
ATOM 1340 N N . ARG A 1 172 ? 2.973 -8.203 -4.842 1.00 97.81 172 ARG A N 1
ATOM 1341 C CA . ARG A 1 172 ? 3.561 -7.283 -5.811 1.00 97.81 172 ARG A CA 1
ATOM 1342 C C . ARG A 1 172 ? 3.022 -7.583 -7.194 1.00 97.81 172 ARG A C 1
ATOM 1344 O O . ARG A 1 172 ? 2.612 -8.696 -7.505 1.00 97.81 172 ARG A O 1
ATOM 1351 N N . TYR A 1 173 ? 3.048 -6.558 -8.028 1.00 98.44 173 TYR A N 1
ATOM 1352 C CA . TYR A 1 173 ? 2.612 -6.648 -9.407 1.00 98.44 173 TYR A CA 1
ATOM 1353 C C . TYR A 1 173 ? 3.809 -6.405 -10.304 1.00 98.44 173 TYR A C 1
ATOM 1355 O O . TYR A 1 173 ? 4.432 -5.343 -10.256 1.00 98.44 173 TYR A O 1
ATOM 1363 N N . LEU A 1 174 ? 4.142 -7.409 -11.102 1.00 98.06 174 LEU A N 1
ATOM 1364 C CA . LEU A 1 174 ? 5.151 -7.294 -12.127 1.00 98.06 174 LEU A CA 1
ATOM 1365 C C . LEU A 1 174 ? 4.573 -6.526 -13.309 1.00 98.06 174 LEU A C 1
ATOM 1367 O O . LEU A 1 174 ? 3.578 -6.926 -13.913 1.00 98.06 174 LEU A O 1
ATOM 1371 N N . VAL A 1 175 ? 5.221 -5.415 -13.627 1.00 98.06 175 VAL A N 1
ATOM 1372 C CA . VAL A 1 175 ? 4.892 -4.561 -14.761 1.00 98.06 175 VAL A CA 1
ATOM 1373 C C . VAL A 1 175 ? 6.116 -4.426 -15.652 1.00 98.06 175 VAL A C 1
ATOM 1375 O O . VAL A 1 175 ? 7.222 -4.205 -15.164 1.00 98.06 175 VAL A O 1
ATOM 1378 N N . ARG A 1 176 ? 5.925 -4.602 -16.958 1.00 97.50 176 ARG A N 1
ATOM 1379 C CA . ARG A 1 176 ? 7.005 -4.538 -17.965 1.00 97.50 176 ARG A CA 1
ATOM 1380 C C . ARG A 1 176 ? 6.763 -3.455 -19.007 1.00 97.50 176 ARG A C 1
ATOM 1382 O O . ARG A 1 176 ? 7.691 -2.834 -19.509 1.00 97.50 176 ARG A O 1
ATOM 1389 N N . ASP A 1 177 ? 5.493 -3.195 -19.288 1.00 97.25 177 ASP A N 1
ATOM 1390 C CA . ASP A 1 177 ? 5.074 -2.136 -20.192 1.00 97.25 177 ASP A CA 1
ATOM 1391 C C . ASP A 1 177 ? 4.694 -0.883 -19.405 1.00 97.25 177 ASP A C 1
ATOM 1393 O O . ASP A 1 177 ? 4.200 -0.957 -18.282 1.00 97.25 177 ASP A O 1
ATOM 1397 N N . PHE A 1 178 ? 4.898 0.286 -20.003 1.00 97.88 178 PHE A N 1
ATOM 1398 C CA . PHE A 1 178 ? 4.372 1.540 -19.473 1.00 97.88 178 PHE A CA 1
ATOM 1399 C C . PHE A 1 178 ? 3.010 1.837 -20.116 1.00 97.88 178 PHE A C 1
ATOM 1401 O O . PHE A 1 178 ? 2.847 1.560 -21.310 1.00 97.88 178 PHE A O 1
ATOM 1408 N N . PRO A 1 179 ? 2.022 2.394 -19.388 1.00 97.88 179 PRO A N 1
ATOM 1409 C CA . PRO A 1 179 ? 0.738 2.721 -19.995 1.00 97.88 179 PRO A CA 1
ATOM 1410 C C . PRO A 1 179 ? 0.863 3.680 -21.178 1.00 97.88 179 PRO A C 1
ATOM 1412 O O . PRO A 1 179 ? 1.670 4.609 -21.172 1.00 97.88 179 PRO A O 1
ATOM 1415 N N . SER A 1 180 ? 0.012 3.476 -22.182 1.00 97.94 180 SER A N 1
ATOM 1416 C CA . SER A 1 180 ? -0.092 4.381 -23.330 1.00 97.94 180 SER A CA 1
ATOM 1417 C C . SER A 1 180 ? -0.578 5.772 -22.916 1.00 97.94 180 SER A C 1
ATOM 1419 O O . SER A 1 180 ? -1.290 5.915 -21.922 1.00 97.94 180 SER A O 1
ATOM 1421 N N . ASP A 1 181 ? -0.287 6.798 -23.721 1.00 97.19 181 ASP A N 1
ATOM 1422 C CA . ASP A 1 181 ? -0.737 8.169 -23.437 1.00 97.19 181 ASP A CA 1
ATOM 1423 C C . ASP A 1 181 ? -2.270 8.269 -23.274 1.00 97.19 181 ASP A C 1
ATOM 1425 O O . ASP A 1 181 ? -2.742 9.006 -22.414 1.00 97.19 181 ASP A O 1
ATOM 1429 N N . TYR A 1 182 ? -3.051 7.466 -24.012 1.00 97.50 182 TYR A N 1
ATOM 1430 C CA . TYR A 1 182 ? -4.510 7.383 -23.844 1.00 97.50 182 TYR A CA 1
ATOM 1431 C C . TYR A 1 182 ? -4.916 6.817 -22.472 1.00 97.50 182 TYR A C 1
ATOM 1433 O O . TYR A 1 182 ? -5.831 7.326 -21.827 1.00 97.50 182 TYR A O 1
ATOM 1441 N N . GLN A 1 183 ? -4.227 5.774 -21.998 1.00 98.00 183 GLN A N 1
ATOM 1442 C CA . GLN A 1 183 ? -4.467 5.215 -20.664 1.00 98.00 183 GLN A CA 1
ATOM 1443 C C . GLN A 1 183 ? -4.039 6.195 -19.566 1.00 98.00 183 GLN A C 1
ATOM 1445 O O . GLN A 1 183 ? -4.758 6.355 -18.583 1.00 98.00 183 GLN A O 1
ATOM 1450 N N . LEU A 1 184 ? -2.908 6.885 -19.740 1.00 97.69 184 LEU A N 1
ATOM 1451 C CA . LEU A 1 184 ? -2.439 7.921 -18.814 1.00 97.69 184 LEU A CA 1
ATOM 1452 C C . LEU A 1 184 ? -3.426 9.093 -18.734 1.00 97.69 184 LEU A C 1
ATOM 1454 O O . LEU A 1 184 ? -3.699 9.587 -17.641 1.00 97.69 184 LEU A O 1
ATOM 1458 N N . GLU A 1 185 ? -3.999 9.512 -19.864 1.00 96.56 185 GLU A N 1
ATOM 1459 C CA . GLU A 1 185 ? -5.048 10.533 -19.907 1.00 96.56 185 GLU A CA 1
ATOM 1460 C C . GLU A 1 185 ? -6.320 10.074 -19.176 1.00 96.56 185 GLU A C 1
ATOM 1462 O O . GLU A 1 185 ? -6.879 10.837 -18.388 1.00 96.56 185 GLU A O 1
ATOM 1467 N N . ALA A 1 186 ? -6.737 8.816 -19.365 1.00 96.88 186 ALA A N 1
ATOM 1468 C CA . ALA A 1 186 ? -7.886 8.236 -18.668 1.00 96.88 186 ALA A CA 1
ATOM 1469 C C . ALA A 1 186 ? -7.671 8.105 -17.146 1.00 96.88 186 ALA A C 1
ATOM 1471 O O . ALA A 1 186 ? -8.614 8.256 -16.366 1.00 96.88 186 ALA A O 1
ATOM 1472 N N . ILE A 1 187 ? -6.434 7.844 -16.707 1.00 96.75 187 ILE A N 1
ATOM 1473 C CA . ILE A 1 187 ? -6.058 7.865 -15.285 1.00 96.75 187 ILE A CA 1
ATOM 1474 C C . ILE A 1 187 ? -6.117 9.303 -14.752 1.00 96.75 187 ILE A C 1
ATOM 1476 O O . ILE A 1 187 ? -6.662 9.552 -13.676 1.00 96.75 187 ILE A O 1
ATOM 1480 N N . GLY A 1 188 ? -5.590 10.255 -15.522 1.00 94.25 188 GLY A N 1
ATOM 1481 C CA . GLY A 1 188 ? -5.552 11.668 -15.175 1.00 94.25 188 GLY A CA 1
ATOM 1482 C C . GLY A 1 188 ? -4.468 12.011 -14.150 1.00 94.25 188 GLY A C 1
ATOM 1483 O O . GLY A 1 188 ? -3.509 11.274 -13.928 1.00 94.25 188 GLY A O 1
ATOM 1484 N N . ARG A 1 189 ? -4.602 13.186 -13.529 1.00 86.56 189 ARG A N 1
ATOM 1485 C CA . ARG A 1 189 ? -3.696 13.692 -12.484 1.00 86.56 189 ARG A CA 1
ATOM 1486 C C . ARG A 1 189 ? -4.459 13.914 -11.188 1.00 86.56 189 ARG A C 1
ATOM 1488 O O . ARG A 1 189 ? -4.533 15.036 -10.691 1.00 86.56 189 ARG A O 1
ATOM 1495 N N . GLN A 1 190 ? -5.029 12.847 -10.643 1.00 70.88 190 GLN A N 1
ATOM 1496 C CA . GLN A 1 190 ? -5.581 12.851 -9.290 1.00 70.88 190 GLN A CA 1
ATOM 1497 C C . GLN A 1 190 ? -4.421 12.797 -8.287 1.00 70.88 190 GLN A C 1
ATOM 1499 O O . GLN A 1 190 ? -4.174 11.806 -7.608 1.00 70.88 190 GLN A O 1
ATOM 1504 N N . ILE A 1 191 ? -3.641 13.877 -8.277 1.00 58.88 191 ILE A N 1
ATOM 1505 C CA . ILE A 1 191 ? -2.531 14.108 -7.364 1.00 58.88 191 ILE A CA 1
ATOM 1506 C C . ILE A 1 191 ? -3.151 14.793 -6.148 1.00 58.88 191 ILE A C 1
ATOM 1508 O O . ILE A 1 191 ? -3.114 16.017 -6.041 1.00 58.88 191 ILE A O 1
ATOM 1512 N N . GLU A 1 192 ? -3.809 14.029 -5.278 1.00 48.44 192 GLU A N 1
ATOM 1513 C CA . GLU A 1 192 ? -4.110 14.549 -3.945 1.00 48.44 192 GLU A CA 1
ATOM 1514 C C . GLU A 1 192 ? -2.831 14.447 -3.094 1.00 48.44 192 GLU A C 1
ATOM 1516 O O . GLU A 1 192 ? -2.285 13.347 -2.958 1.00 48.44 192 GLU A O 1
ATOM 1521 N N . PRO A 1 193 ? -2.283 15.577 -2.604 1.00 39.62 193 PRO A N 1
ATOM 1522 C CA . PRO A 1 193 ? -1.230 15.575 -1.592 1.00 39.62 193 PRO A CA 1
ATOM 1523 C C . PRO A 1 193 ? -1.760 15.197 -0.203 1.00 39.62 193 PRO A C 1
ATOM 1525 O O . PRO A 1 193 ? -2.995 15.202 -0.009 1.00 39.62 193 PRO A O 1
#

Foldseek 3Di:
DKKWDQQDPVDIQIDDLPPLVSLVVLLVVSVVSNPDPHTDALFIWDDDPNDTHGDAHPPPRPSRQSSVVRRCVRLLVVLVVVQVVVVVVCVVVVVQEAEWHWDWDADPPPRGIFIETEDEAPGFYFAFQTQKYWYWYDDPDPDTDGLAMAGPVQLCVLCVVQWCWPPDVVITTTGDHGDDNVSRVSRHHPPDD

Radius of gyration: 18.27 Å; chains: 1; bounding box: 43×39×48 Å